Protein AF-0000000077149337 (afdb_homodimer)

Radius of gyration: 17.91 Å; Cα contacts (8 Å, |Δi|>4): 746; chains: 2; bounding box: 42×69×40 Å

Solvent-accessible surface area (backbone atoms only — not comparable to full-atom values): 14536 Å² total; per-residue (Å²): 130,86,69,51,71,69,55,48,53,49,52,49,20,60,57,45,12,69,71,27,49,42,87,85,60,65,31,8,16,35,33,32,46,94,92,34,80,72,30,49,19,34,19,26,40,34,64,66,36,79,38,39,78,76,76,50,54,62,38,65,78,65,67,55,58,91,86,49,48,61,66,54,48,76,50,40,49,12,61,50,36,15,48,28,40,15,10,28,71,28,37,55,43,48,70,15,33,38,35,28,49,42,44,58,44,42,70,44,40,40,49,38,46,51,18,34,38,43,32,37,39,24,29,74,82,42,95,35,69,68,19,54,51,48,38,52,53,45,64,37,44,75,44,81,105,131,85,69,52,70,69,54,48,53,50,51,51,19,59,58,44,12,68,73,26,49,42,88,85,60,66,31,9,16,34,32,31,45,93,91,36,80,71,30,48,19,34,18,26,38,34,64,66,37,79,36,39,78,75,75,50,54,62,38,65,77,67,68,54,58,89,86,49,48,60,65,54,49,74,50,40,48,13,61,49,35,15,48,28,40,15,10,29,70,28,38,55,42,48,69,13,32,38,33,28,48,41,45,57,44,40,69,43,39,40,48,37,45,51,17,34,35,44,33,37,39,24,31,75,83,42,94,34,68,68,18,54,51,48,38,52,55,45,63,36,45,77,43,79,105

Organism: Ruminiclostridium cellulolyticum (strain ATCC 35319 / DSM 5812 / JCM 6584 / H10) (NCBI:txid394503)

Foldseek 3Di:
DDDDLLVVVLVVQVVQQVVELDPPDGKKKFKFDPSHTQFIFIKWAPPPDDTCNGVNAPCVVVVPDPLPDCVRGRIDHGLRRRLVVCVVVVHQRAAIEMEMAEDDHQVSLVVCLVSNHQEYEYEYYDDHPNSVVVCVVSNHHYYYD/DDDDLLVVVLVVQVVQQVVELDPPDGKKKFKDDPSDTQFIFIKWAPPPDDTCNGVNAPCVVVVPDPLPDCVRGRIDHGLRRRLVVCVVVVHQRAAIEMEMAEDDHQVSLVVCLVSNHQEYEYEDYDDHPNSVVVCVVSNHHYYYD

Sequence (290 aa):
MRPSWDEYFMQIVELIKTRSTCLRRQIGAVIVKEKRILASGYNGAPVGCKHCSEVGCLREKLNIPSGQRHELCRAIHAEQNAIVQAAYSGTSVSGATLYVTNQPCVLCAKLAINAGIVRIVFNGDYPDELSMTLLSEAGIEVVRLMRPSWDEYFMQIVELIKTRSTCLRRQIGAVIVKEKRILASGYNGAPVGCKHCSEVGCLREKLNIPSGQRHELCRAIHAEQNAIVQAAYSGTSVSGATLYVTNQPCVLCAKL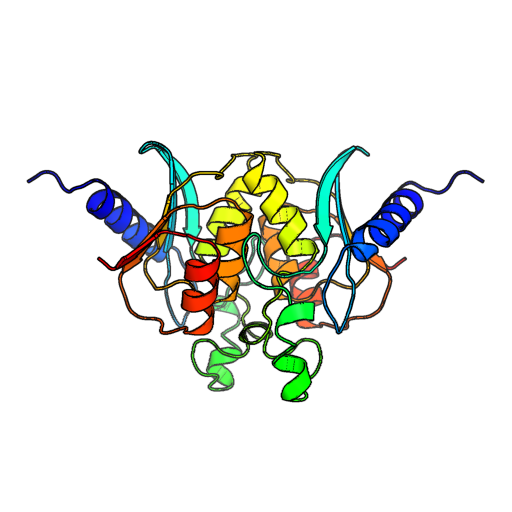AINAGIVRIVFNGDYPDELSMTLLSEAGIEVVRL

InterPro domains:
  IPR002125 Cytidine and deoxycytidylate deaminase domain [PF00383] (4-122)
  IPR002125 Cytidine and deoxycytidylate deaminase domain [PS51747] (4-145)
  IPR015517 Deoxycytidylate deaminase-related [PTHR11086] (2-142)
  IPR016193 Cytidine deaminase-like [SSF53927] (6-143)
  IPR016473 Deoxycytidylate deaminase [PIRSF006019] (2-143)
  IPR035105 Deoxycytidylate deaminase domain [cd01286] (6-129)

Nearest PDB structures (foldseek):
  2hvv-assembly1_A  TM=9.125E-01  e=3.265E-16  Streptococcus mutans
  1vq2-assembly1_A  TM=8.421E-01  e=5.853E-16  Tequatrovirus T4
  4p9e-assembly1_A  TM=9.099E-01  e=1.599E-14  Cyanophage S-TIM5
  4p9c-assembly1_J  TM=8.675E-01  e=2.211E-14  Cyanophage S-TIM5
  7fh4-assembly1_A  TM=8.404E-01  e=4.811E-12  Paramecium bursaria Chlorella virus 1

Structure (mmCIF, N/CA/C/O backbone):
data_AF-0000000077149337-model_v1
#
loop_
_entity.id
_entity.type
_entity.pdbx_description
1 polymer 'CMP/dCMP deaminase zinc-binding'
#
loop_
_atom_site.group_PDB
_atom_site.id
_atom_site.type_symbol
_atom_site.label_atom_id
_atom_site.label_alt_id
_atom_site.label_comp_id
_atom_site.label_asym_id
_atom_site.label_entity_id
_atom_site.label_seq_id
_atom_site.pdbx_PDB_ins_code
_atom_site.Cartn_x
_atom_site.Cartn_y
_atom_site.Cartn_z
_atom_site.occupancy
_atom_site.B_iso_or_equiv
_atom_site.auth_seq_id
_atom_site.auth_comp_id
_atom_site.auth_asym_id
_atom_site.auth_atom_id
_atom_site.pdbx_PDB_model_num
ATOM 1 N N . MET A 1 1 ? 16.922 -33.625 -6.371 1 83.25 1 MET A N 1
ATOM 2 C CA . MET A 1 1 ? 16.953 -32.719 -7.508 1 83.25 1 MET A CA 1
ATOM 3 C C . MET A 1 1 ? 16.938 -31.266 -7.039 1 83.25 1 MET A C 1
ATOM 5 O O . MET A 1 1 ? 16.312 -30.938 -6.035 1 83.25 1 MET A O 1
ATOM 9 N N . ARG A 1 2 ? 17.828 -30.5 -7.613 1 93.62 2 ARG A N 1
ATOM 10 C CA . ARG A 1 2 ? 17.891 -29.094 -7.266 1 93.62 2 ARG A CA 1
ATOM 11 C C . ARG A 1 2 ? 16.609 -28.375 -7.676 1 93.62 2 ARG A C 1
ATOM 13 O O . ARG A 1 2 ? 16.141 -28.516 -8.812 1 93.62 2 ARG A O 1
ATOM 20 N N . PRO A 1 3 ? 15.906 -27.75 -6.691 1 95.12 3 PRO A N 1
ATOM 21 C CA . PRO A 1 3 ? 14.695 -27.031 -7.09 1 95.12 3 PRO A CA 1
ATOM 22 C C . PRO A 1 3 ? 14.977 -25.922 -8.094 1 95.12 3 PRO A C 1
ATOM 24 O O . PRO A 1 3 ? 16.078 -25.359 -8.117 1 95.12 3 PRO A O 1
ATOM 27 N N . SER A 1 4 ? 14 -25.609 -8.906 1 97 4 SER A N 1
ATOM 28 C CA . SER A 1 4 ? 14.094 -24.438 -9.758 1 97 4 SER A CA 1
ATOM 29 C C . SER A 1 4 ? 14.125 -23.156 -8.93 1 97 4 SER A C 1
ATOM 31 O O . SER A 1 4 ? 13.812 -23.172 -7.734 1 97 4 SER A O 1
ATOM 33 N N . TRP A 1 5 ? 14.508 -22.031 -9.516 1 97.69 5 TRP A N 1
ATOM 34 C CA . TRP A 1 5 ? 14.547 -20.766 -8.805 1 97.69 5 TRP A CA 1
ATOM 35 C C . TRP A 1 5 ? 13.172 -20.406 -8.25 1 97.69 5 TRP A C 1
ATOM 37 O O . TRP A 1 5 ? 13.047 -19.953 -7.109 1 97.69 5 TRP A O 1
ATOM 47 N N . ASP A 1 6 ? 12.164 -20.562 -9.016 1 98.06 6 ASP A N 1
ATOM 48 C CA . ASP A 1 6 ? 10.812 -20.281 -8.562 1 98.06 6 ASP A CA 1
ATOM 49 C C . ASP A 1 6 ? 10.43 -21.141 -7.363 1 98.06 6 ASP A C 1
ATOM 51 O O . ASP A 1 6 ? 9.875 -20.641 -6.383 1 98.06 6 ASP A O 1
ATOM 55 N N . GLU A 1 7 ? 10.742 -22.391 -7.5 1 97.12 7 GLU A N 1
ATOM 56 C CA . GLU A 1 7 ? 10.461 -23.312 -6.395 1 97.12 7 GLU A CA 1
ATOM 57 C C . GLU A 1 7 ? 11.227 -22.891 -5.137 1 97.12 7 GLU A C 1
ATOM 59 O O . GLU A 1 7 ? 10.672 -22.906 -4.035 1 97.12 7 GLU A O 1
ATOM 64 N N . TYR A 1 8 ? 12.484 -22.578 -5.402 1 98.38 8 TYR A N 1
ATOM 65 C CA . TYR A 1 8 ? 13.367 -22.203 -4.305 1 98.38 8 TYR A CA 1
ATOM 66 C C . TYR A 1 8 ? 12.812 -20.984 -3.561 1 98.38 8 TYR A C 1
ATOM 68 O O . TYR A 1 8 ? 12.633 -21.031 -2.342 1 98.38 8 TYR A O 1
ATOM 76 N N . PHE A 1 9 ? 12.422 -19.922 -4.188 1 98.69 9 PHE A N 1
ATOM 77 C CA . PHE A 1 9 ? 11.953 -18.688 -3.555 1 98.69 9 PHE A CA 1
ATOM 78 C C . PHE A 1 9 ? 10.562 -18.891 -2.955 1 98.69 9 PHE A C 1
ATOM 80 O O . PHE A 1 9 ? 10.234 -18.297 -1.926 1 98.69 9 PHE A O 1
ATOM 87 N N . MET A 1 10 ? 9.758 -19.797 -3.514 1 98 10 MET A N 1
ATOM 88 C CA . MET A 1 10 ? 8.445 -20.078 -2.951 1 98 10 MET A CA 1
ATOM 89 C C . MET A 1 10 ? 8.562 -20.828 -1.627 1 98 10 MET A C 1
ATOM 91 O O . MET A 1 10 ? 7.742 -20.641 -0.729 1 98 10 MET A O 1
ATOM 95 N N . GLN A 1 11 ? 9.562 -21.625 -1.557 1 97.56 11 GLN A N 1
ATOM 96 C CA . GLN A 1 11 ? 9.812 -22.281 -0.278 1 97.56 11 GLN A CA 1
ATOM 97 C C . GLN A 1 11 ? 10.203 -21.266 0.792 1 97.56 11 GLN A C 1
ATOM 99 O O . GLN A 1 11 ? 9.805 -21.391 1.95 1 97.56 11 GLN A O 1
ATOM 104 N N . ILE A 1 12 ? 11 -20.344 0.413 1 98.19 12 ILE A N 1
ATOM 105 C CA . ILE A 1 12 ? 11.398 -19.281 1.339 1 98.19 12 ILE A CA 1
ATOM 106 C C . ILE A 1 12 ? 10.164 -18.516 1.813 1 98.19 12 ILE A C 1
ATOM 108 O O . ILE A 1 12 ? 10.031 -18.234 3.004 1 98.19 12 ILE A O 1
ATOM 112 N N . VAL A 1 13 ? 9.305 -18.203 0.933 1 97.62 13 VAL A N 1
ATOM 113 C CA . VAL A 1 13 ? 8.078 -17.469 1.238 1 97.62 13 VAL A CA 1
ATOM 114 C C . VAL A 1 13 ? 7.266 -18.234 2.273 1 97.62 13 VAL A C 1
ATOM 116 O O . VAL A 1 13 ? 6.648 -17.625 3.158 1 97.62 13 VAL A O 1
ATOM 119 N N . GLU A 1 14 ? 7.258 -19.547 2.176 1 97.19 14 GLU A N 1
ATOM 120 C CA . GLU A 1 14 ? 6.543 -20.391 3.127 1 97.19 14 GLU A CA 1
ATOM 121 C C . GLU A 1 14 ? 7.113 -20.25 4.535 1 97.19 14 GLU A C 1
ATOM 123 O O . GLU A 1 14 ? 6.371 -20.312 5.52 1 97.19 14 GLU A O 1
ATOM 128 N N . LEU A 1 15 ? 8.344 -20.109 4.605 1 98.12 15 LEU A N 1
ATOM 129 C CA . LEU A 1 15 ? 8.969 -19.891 5.906 1 98.12 15 LEU A CA 1
ATOM 130 C C . LEU A 1 15 ? 8.656 -18.5 6.441 1 98.12 15 LEU A C 1
ATOM 132 O O . LEU A 1 15 ? 8.344 -18.344 7.621 1 98.12 15 LEU A O 1
ATOM 136 N N . ILE A 1 16 ? 8.672 -17.531 5.586 1 98 16 ILE A N 1
ATOM 137 C CA . ILE A 1 16 ? 8.453 -16.125 5.957 1 98 16 ILE A CA 1
ATOM 138 C C . ILE A 1 16 ? 7.051 -15.969 6.535 1 98 16 ILE A C 1
ATOM 140 O O . ILE A 1 16 ? 6.855 -15.258 7.523 1 98 16 ILE A O 1
ATOM 144 N N . LYS A 1 17 ? 6.137 -16.641 5.965 1 97.31 17 LYS A N 1
ATOM 145 C CA . LYS A 1 17 ? 4.746 -16.438 6.379 1 97.31 17 LYS A CA 1
ATOM 146 C C . LYS A 1 17 ? 4.535 -16.906 7.816 1 97.31 17 LYS A C 1
ATOM 148 O O . LYS A 1 17 ? 3.551 -16.531 8.453 1 97.31 17 LYS A O 1
ATOM 153 N N . THR A 1 18 ? 5.438 -17.734 8.367 1 97.12 18 THR A N 1
ATOM 154 C CA . THR A 1 18 ? 5.273 -18.297 9.711 1 97.12 18 THR A CA 1
ATOM 155 C C . THR A 1 18 ? 5.48 -17.219 10.773 1 97.12 18 THR A C 1
ATOM 157 O O . THR A 1 18 ? 5.141 -17.422 11.938 1 97.12 18 THR A O 1
ATOM 160 N N . ARG A 1 19 ? 5.977 -16.125 10.383 1 96.06 19 ARG A N 1
ATOM 161 C CA . ARG A 1 19 ? 6.164 -15.039 11.328 1 96.06 19 ARG A CA 1
ATOM 162 C C . ARG A 1 19 ? 4.902 -14.195 11.453 1 96.06 19 ARG A C 1
ATOM 164 O O . ARG A 1 19 ? 4.801 -13.344 12.336 1 96.06 19 ARG A O 1
ATOM 171 N N . SER A 1 20 ? 3.959 -14.359 10.594 1 96.19 20 SER A N 1
ATOM 172 C CA . SER A 1 20 ? 2.729 -13.57 10.617 1 96.19 20 SER A CA 1
ATOM 173 C C . SER A 1 20 ? 1.944 -13.812 11.898 1 96.19 20 SER A C 1
ATOM 175 O O . SER A 1 20 ? 1.866 -14.938 12.391 1 96.19 20 SER A O 1
ATOM 177 N N . THR A 1 21 ? 1.316 -12.781 12.422 1 91.19 21 THR A N 1
ATOM 178 C CA . THR A 1 21 ? 0.498 -12.883 13.625 1 91.19 21 THR A CA 1
ATOM 179 C C . THR A 1 21 ? -0.985 -12.773 13.281 1 91.19 21 THR A C 1
ATOM 181 O O . THR A 1 21 ? -1.825 -12.625 14.164 1 91.19 21 THR A O 1
ATOM 184 N N . CYS A 1 22 ? -1.201 -12.688 12 1 92.44 22 CYS A N 1
ATOM 185 C CA . CYS A 1 22 ? -2.596 -12.648 11.578 1 92.44 22 CYS A CA 1
ATOM 186 C C . CYS A 1 22 ? -3.326 -13.922 12 1 92.44 22 CYS A C 1
ATOM 188 O O . CYS A 1 22 ? -2.805 -15.023 11.844 1 92.44 22 CYS A O 1
ATOM 190 N N . LEU A 1 23 ? -4.535 -13.773 12.398 1 90.5 23 LEU A N 1
ATOM 191 C CA . LEU A 1 23 ? -5.316 -14.891 12.93 1 90.5 23 LEU A CA 1
ATOM 192 C C . LEU A 1 23 ? -6.059 -15.609 11.805 1 90.5 23 LEU A C 1
ATOM 194 O O . LEU A 1 23 ? -6.508 -16.75 11.984 1 90.5 23 LEU A O 1
ATOM 198 N N . ARG A 1 24 ? -6.168 -14.977 10.711 1 87.44 24 ARG A N 1
ATOM 199 C CA . ARG A 1 24 ? -7 -15.523 9.641 1 87.44 24 ARG A CA 1
ATOM 200 C C . ARG A 1 24 ? -6.156 -16.234 8.602 1 87.44 24 ARG A C 1
ATOM 202 O O . ARG A 1 24 ? -6.547 -17.297 8.102 1 87.44 24 ARG A O 1
ATOM 209 N N . ARG A 1 25 ? -5.105 -15.586 8.227 1 88.69 25 ARG A N 1
ATOM 210 C CA . ARG A 1 25 ? -4.281 -16.125 7.148 1 88.69 25 ARG A CA 1
ATOM 211 C C . ARG A 1 25 ? -2.83 -15.672 7.293 1 88.69 25 ARG A C 1
ATOM 213 O O . ARG A 1 25 ? -2.557 -14.477 7.449 1 88.69 25 ARG A O 1
ATOM 220 N N . GLN A 1 26 ? -2.008 -16.641 7.152 1 94.75 26 GLN A N 1
ATOM 221 C CA . GLN A 1 26 ? -0.588 -16.297 7.148 1 94.75 26 GLN A CA 1
ATOM 222 C C . GLN A 1 26 ? -0.044 -16.219 5.727 1 94.75 26 GLN A C 1
ATOM 224 O O . GLN A 1 26 ? -0.106 -17.203 4.984 1 94.75 26 GLN A O 1
ATOM 229 N N . ILE A 1 27 ? 0.469 -15.055 5.395 1 96.5 27 ILE A N 1
ATOM 230 C CA . ILE A 1 27 ? 0.976 -14.82 4.047 1 96.5 27 ILE A CA 1
ATOM 231 C C . ILE A 1 27 ? 2.412 -14.305 4.121 1 96.5 27 ILE A C 1
ATOM 233 O O . ILE A 1 27 ? 2.744 -13.492 4.984 1 96.5 27 ILE A O 1
ATOM 237 N N . GLY A 1 28 ? 3.23 -14.812 3.254 1 97.94 28 GLY A N 1
ATOM 238 C CA . GLY A 1 28 ? 4.598 -14.344 3.094 1 97.94 28 GLY A CA 1
ATOM 239 C C . GLY A 1 28 ? 4.914 -13.898 1.679 1 97.94 28 GLY A C 1
ATOM 240 O O . GLY A 1 28 ? 4.262 -14.328 0.726 1 97.94 28 GLY A O 1
ATOM 241 N N . ALA A 1 29 ? 5.875 -12.992 1.573 1 98.75 29 ALA A N 1
ATOM 242 C CA . ALA A 1 29 ? 6.289 -12.492 0.265 1 98.75 29 ALA A CA 1
ATOM 243 C C . ALA A 1 29 ? 7.789 -12.203 0.239 1 98.75 29 ALA A C 1
ATOM 245 O O . ALA A 1 29 ? 8.383 -11.867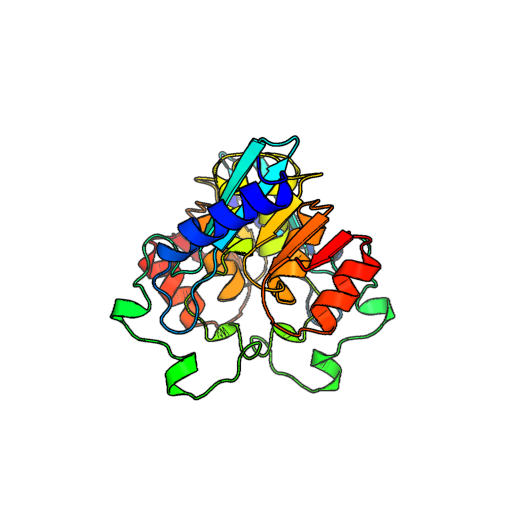 1.268 1 98.75 29 ALA A O 1
ATOM 246 N N . VAL A 1 30 ? 8.383 -12.328 -0.956 1 98.88 30 VAL A N 1
ATOM 247 C CA . VAL A 1 30 ? 9.766 -11.906 -1.185 1 98.88 30 VAL A CA 1
ATOM 248 C C . VAL A 1 30 ? 9.891 -11.273 -2.568 1 98.88 30 VAL A C 1
ATOM 250 O O . VAL A 1 30 ? 9.219 -11.695 -3.514 1 98.88 30 VAL A O 1
ATOM 253 N N . ILE A 1 31 ? 10.578 -10.219 -2.631 1 98.94 31 ILE A N 1
ATOM 254 C CA . ILE A 1 31 ? 10.898 -9.578 -3.898 1 98.94 31 ILE A CA 1
ATOM 255 C C . ILE A 1 31 ? 12.328 -9.922 -4.309 1 98.94 31 ILE A C 1
ATOM 257 O O . ILE A 1 31 ? 13.266 -9.734 -3.529 1 98.94 31 ILE A O 1
ATOM 261 N N . VAL A 1 32 ? 12.5 -10.406 -5.543 1 98.94 32 VAL A N 1
ATOM 262 C CA . VAL A 1 32 ? 13.773 -10.961 -5.992 1 98.94 32 VAL A CA 1
ATOM 263 C C . VAL A 1 32 ? 14.172 -10.328 -7.328 1 98.94 32 VAL A C 1
ATOM 265 O O . VAL A 1 32 ? 13.336 -10.156 -8.211 1 98.94 32 VAL A O 1
ATOM 268 N N . LYS A 1 33 ? 15.383 -9.992 -7.488 1 98.75 33 LYS A N 1
ATOM 269 C CA . LYS A 1 33 ? 15.953 -9.523 -8.75 1 98.75 33 LYS A CA 1
ATOM 270 C C . LYS A 1 33 ? 17.312 -10.172 -9.008 1 98.75 33 LYS A C 1
ATOM 272 O O . LYS A 1 33 ? 18.172 -10.219 -8.117 1 98.75 33 LYS A O 1
ATOM 277 N N . GLU A 1 34 ? 17.422 -10.758 -10.109 1 98.12 34 GLU A N 1
ATOM 278 C CA . GLU A 1 34 ? 18.672 -11.43 -10.469 1 98.12 34 GLU A CA 1
ATOM 279 C C . GLU A 1 34 ? 19.078 -12.453 -9.414 1 98.12 34 GLU A C 1
ATOM 281 O O . GLU A 1 34 ? 20.234 -12.477 -8.977 1 98.12 34 GLU A O 1
ATOM 286 N N . LYS A 1 35 ? 18.125 -13.133 -8.969 1 97.88 35 LYS A N 1
ATOM 287 C CA . LYS A 1 35 ? 18.266 -14.258 -8.047 1 97.88 35 LYS A CA 1
ATOM 288 C C . LYS A 1 35 ? 18.75 -13.781 -6.68 1 97.88 35 LYS A C 1
ATOM 290 O O . LYS A 1 35 ? 19.297 -14.57 -5.902 1 97.88 35 LYS A O 1
ATOM 295 N N . ARG A 1 36 ? 18.609 -12.508 -6.41 1 98.31 36 ARG A N 1
ATOM 296 C CA . ARG A 1 36 ? 18.938 -11.945 -5.102 1 98.31 36 ARG A CA 1
ATOM 297 C C . ARG A 1 36 ? 17.688 -11.406 -4.418 1 98.31 36 ARG A C 1
ATOM 299 O O . ARG A 1 36 ? 16.906 -10.672 -5.031 1 98.31 36 ARG A O 1
ATOM 306 N N . ILE A 1 37 ? 17.578 -11.758 -3.182 1 98.81 37 ILE A N 1
ATOM 307 C CA . ILE A 1 37 ? 16.453 -11.25 -2.4 1 98.81 37 ILE A CA 1
ATOM 308 C C . ILE A 1 37 ? 16.703 -9.789 -2.029 1 98.81 37 ILE A C 1
ATOM 310 O O . ILE A 1 37 ? 17.75 -9.461 -1.457 1 98.81 37 ILE A O 1
ATOM 314 N N . LEU A 1 38 ? 15.742 -8.969 -2.348 1 98.81 38 LEU A N 1
ATOM 315 C CA . LEU A 1 38 ? 15.875 -7.535 -2.086 1 98.81 38 LEU A CA 1
ATOM 316 C C . LEU A 1 38 ? 15.117 -7.145 -0.823 1 98.81 38 LEU A C 1
ATOM 318 O O . LEU A 1 38 ? 15.555 -6.273 -0.071 1 98.81 38 LEU A O 1
ATOM 322 N N . ALA A 1 39 ? 13.977 -7.758 -0.618 1 98.75 39 ALA A N 1
ATOM 323 C CA . ALA A 1 39 ? 13.07 -7.43 0.479 1 98.75 39 ALA A CA 1
ATOM 324 C C . ALA A 1 39 ? 12.102 -8.578 0.754 1 98.75 39 ALA A C 1
ATOM 326 O O . ALA A 1 39 ? 11.898 -9.445 -0.101 1 98.75 39 ALA A O 1
ATOM 327 N N . SER A 1 40 ? 11.625 -8.633 1.901 1 98.69 40 SER A N 1
ATOM 328 C CA . SER A 1 40 ? 10.641 -9.633 2.297 1 98.69 40 SER A CA 1
ATOM 329 C C . SER A 1 40 ? 9.547 -9.008 3.16 1 98.69 40 SER A C 1
ATOM 331 O O . SER A 1 40 ? 9.68 -7.875 3.619 1 98.69 40 SER A O 1
ATOM 333 N N . GLY A 1 41 ? 8.469 -9.773 3.301 1 98.38 41 GLY A N 1
ATOM 334 C CA . GLY A 1 41 ? 7.363 -9.328 4.137 1 98.38 41 GLY A CA 1
ATOM 335 C C . GLY A 1 41 ? 6.391 -10.445 4.48 1 98.38 41 GLY A C 1
ATOM 336 O O . GLY A 1 41 ? 6.297 -11.438 3.756 1 98.38 41 GLY A O 1
ATOM 337 N N . TYR A 1 42 ? 5.82 -10.281 5.559 1 98.19 42 TYR A N 1
ATOM 338 C CA . TYR A 1 42 ? 4.691 -11.094 5.984 1 98.19 42 TYR A CA 1
ATOM 339 C C . TYR A 1 42 ? 3.568 -10.227 6.543 1 98.19 42 TYR A C 1
ATOM 341 O O . TYR A 1 42 ? 3.797 -9.078 6.918 1 98.19 42 TYR A O 1
ATOM 349 N N . ASN A 1 43 ? 2.357 -10.727 6.469 1 97.31 43 ASN A N 1
ATOM 350 C CA . ASN A 1 43 ? 1.244 -9.914 6.941 1 97.31 43 ASN A CA 1
ATOM 351 C C . ASN A 1 43 ? 1.215 -9.836 8.461 1 97.31 43 ASN A C 1
ATOM 353 O O . ASN A 1 43 ? 1.556 -10.797 9.148 1 97.31 43 ASN A O 1
ATOM 357 N N . GLY A 1 44 ? 0.912 -8.68 8.969 1 96.19 44 GLY A N 1
ATOM 358 C CA . GLY A 1 44 ? 0.851 -8.398 10.398 1 96.19 44 GLY A CA 1
ATOM 359 C C . GLY A 1 44 ? 0.642 -6.93 10.711 1 96.19 44 GLY A C 1
ATOM 360 O O . GLY A 1 44 ? 0.628 -6.094 9.812 1 96.19 44 GLY A O 1
ATOM 361 N N . ALA A 1 45 ? 0.428 -6.68 11.992 1 96.12 45 ALA A N 1
ATOM 362 C CA . ALA A 1 45 ? 0.246 -5.293 12.414 1 96.12 45 ALA A CA 1
ATOM 363 C C . ALA A 1 45 ? 1.48 -4.453 12.094 1 96.12 45 ALA A C 1
ATOM 365 O O . ALA A 1 45 ? 2.605 -4.961 12.117 1 96.12 45 ALA A O 1
ATOM 366 N N . PRO A 1 46 ? 1.248 -3.146 11.773 1 97.62 46 PRO A N 1
ATOM 367 C CA . PRO A 1 46 ? 2.412 -2.287 11.547 1 97.62 46 PRO A CA 1
ATOM 368 C C . PRO A 1 46 ? 3.359 -2.242 12.742 1 97.62 46 PRO A C 1
ATOM 370 O O . PRO A 1 46 ? 2.943 -2.508 13.875 1 97.62 46 PRO A O 1
ATOM 373 N N . VAL A 1 47 ? 4.574 -1.938 12.43 1 96.25 47 VAL A N 1
ATOM 374 C CA . VAL A 1 47 ? 5.605 -1.852 13.453 1 96.25 47 VAL A CA 1
ATOM 375 C C . VAL A 1 47 ? 5.141 -0.927 14.578 1 96.25 47 VAL A C 1
ATOM 377 O O . VAL A 1 47 ? 4.629 0.165 14.32 1 96.25 47 VAL A O 1
ATOM 380 N N . GLY A 1 48 ? 5.223 -1.364 15.805 1 96.19 48 GLY A N 1
ATOM 381 C CA . GLY A 1 48 ? 4.891 -0.538 16.953 1 96.19 48 GLY A CA 1
ATOM 382 C C . GLY A 1 48 ? 3.428 -0.623 17.344 1 96.19 48 GLY A C 1
ATOM 383 O O . GLY A 1 48 ? 3.014 -0.035 18.344 1 96.19 48 GLY A O 1
ATOM 384 N N . CYS A 1 49 ? 2.596 -1.314 16.594 1 97.31 49 CYS A N 1
ATOM 385 C CA . CYS A 1 49 ? 1.171 -1.435 16.875 1 97.31 49 CYS A CA 1
ATOM 386 C C . CYS A 1 49 ? 0.851 -2.789 17.5 1 97.31 49 CYS A C 1
ATOM 388 O O . CYS A 1 49 ? 1.606 -3.748 17.328 1 97.31 49 CYS A O 1
ATOM 390 N N . LYS A 1 50 ? -0.247 -2.816 18.172 1 95.12 50 LYS A N 1
ATOM 391 C CA . LYS A 1 50 ? -0.687 -4.078 18.766 1 95.12 50 LYS A CA 1
ATOM 392 C C . LYS A 1 50 ? -1.086 -5.078 17.688 1 95.12 50 LYS A C 1
ATOM 394 O O . LYS A 1 50 ? -1.686 -4.707 16.672 1 95.12 50 LYS A O 1
ATOM 399 N N . HIS A 1 51 ? -0.711 -6.289 17.906 1 94.5 51 HIS A N 1
ATOM 400 C CA . HIS A 1 51 ? -0.999 -7.348 16.938 1 94.5 51 HIS A CA 1
ATOM 401 C C . HIS A 1 51 ? -2.404 -7.906 17.141 1 94.5 51 HIS A C 1
ATOM 403 O O . HIS A 1 51 ? -2.979 -7.781 18.219 1 94.5 51 HIS A O 1
ATOM 409 N N . CYS A 1 52 ? -2.898 -8.492 16.016 1 91.69 52 CYS A N 1
ATOM 410 C CA . CYS A 1 52 ? -4.234 -9.07 16.078 1 91.69 52 CYS A CA 1
ATOM 411 C C . CYS A 1 52 ? -4.312 -10.164 17.141 1 91.69 52 CYS A C 1
ATOM 413 O O . CYS A 1 52 ? -5.363 -10.367 17.75 1 91.69 52 CYS A O 1
ATOM 415 N N . SER A 1 53 ? -3.232 -10.844 17.328 1 89.44 53 SER A N 1
ATOM 416 C CA . SER A 1 53 ? -3.182 -11.891 18.344 1 89.44 53 SER A CA 1
ATOM 417 C C . SER A 1 53 ? -3.426 -11.312 19.734 1 89.44 53 SER A C 1
ATOM 419 O O . SER A 1 53 ? -3.805 -12.039 20.656 1 89.44 53 SER A O 1
ATOM 421 N N . GLU A 1 54 ? -3.238 -10.016 19.891 1 92.06 54 GLU A N 1
ATOM 422 C CA . GLU A 1 54 ? -3.365 -9.352 21.188 1 92.06 54 GLU A CA 1
ATOM 423 C C . GLU A 1 54 ? -4.734 -8.695 21.344 1 92.06 54 GLU A C 1
ATOM 425 O O . GLU A 1 54 ? -5.316 -8.711 22.438 1 92.06 54 GLU A O 1
ATOM 430 N N . VAL A 1 55 ? -5.266 -8.156 20.297 1 92.75 55 VAL A N 1
ATOM 431 C CA . VAL A 1 55 ? -6.441 -7.305 20.438 1 92.75 55 VAL A CA 1
ATOM 432 C C . VAL A 1 55 ? -7.621 -7.914 19.672 1 92.75 55 VAL A C 1
ATOM 434 O O . VAL A 1 55 ? -8.742 -7.414 19.766 1 92.75 55 VAL A O 1
ATOM 437 N N . GLY A 1 56 ? -7.367 -8.984 18.906 1 92.31 56 GLY A N 1
ATOM 438 C CA . GLY A 1 56 ? -8.422 -9.602 18.125 1 92.31 56 GLY A CA 1
ATOM 439 C C . GLY A 1 56 ? -8.508 -9.047 16.719 1 92.31 56 GLY A C 1
ATOM 440 O O . GLY A 1 56 ? -7.707 -8.195 16.328 1 92.31 56 GLY A O 1
ATOM 441 N N . CYS A 1 57 ? -9.461 -9.578 15.906 1 92.69 57 CYS A N 1
ATOM 442 C CA . CYS A 1 57 ? -9.672 -9.203 14.516 1 92.69 57 CYS A CA 1
ATOM 443 C C . CYS A 1 57 ? -11.086 -8.688 14.297 1 92.69 57 CYS A C 1
ATOM 445 O O . CYS A 1 57 ? -12.047 -9.453 14.391 1 92.69 57 CYS A O 1
ATOM 447 N N . LEU A 1 58 ? -11.133 -7.402 13.953 1 90.81 58 LEU A N 1
ATOM 448 C CA . LEU A 1 58 ? -12.43 -6.773 13.727 1 90.81 58 LEU A CA 1
ATOM 449 C C . LEU A 1 58 ? -13.148 -7.426 12.555 1 90.81 58 LEU A C 1
ATOM 451 O O . LEU A 1 58 ? -14.367 -7.617 12.602 1 90.81 58 LEU A O 1
ATOM 455 N N . ARG A 1 59 ? -12.445 -7.742 11.547 1 91.62 59 ARG A N 1
ATOM 456 C CA . ARG A 1 59 ? -13.055 -8.367 10.375 1 91.62 59 ARG A CA 1
ATOM 457 C C . ARG A 1 59 ? -13.648 -9.727 10.727 1 91.62 59 ARG A C 1
ATOM 459 O O . ARG A 1 59 ? -14.695 -10.109 10.203 1 91.62 59 ARG A O 1
ATOM 466 N N . GLU A 1 60 ? -12.953 -10.422 11.492 1 91.44 60 GLU A N 1
ATOM 467 C CA . GLU A 1 60 ? -13.477 -11.703 11.953 1 91.44 60 GLU A CA 1
ATOM 468 C C . GLU A 1 60 ? -14.734 -11.508 12.797 1 91.44 60 GLU A C 1
ATOM 470 O O . GLU A 1 60 ? -15.727 -12.219 12.617 1 91.44 60 GLU A O 1
ATOM 475 N N . LYS A 1 61 ? -14.734 -10.609 13.75 1 93.19 61 LYS A N 1
ATOM 476 C CA . LYS A 1 61 ? -15.852 -10.328 14.641 1 93.19 61 LYS A CA 1
ATOM 477 C C . LYS A 1 61 ? -17.094 -9.945 13.852 1 93.19 61 LYS A C 1
ATOM 479 O O . LYS A 1 61 ? -18.219 -10.297 14.234 1 93.19 61 LYS A O 1
ATOM 484 N N . LEU A 1 62 ? -16.844 -9.328 12.75 1 94.69 62 LEU A N 1
ATOM 485 C CA . LEU A 1 62 ? -17.969 -8.828 11.961 1 94.69 62 LEU A CA 1
ATOM 486 C C . LEU A 1 62 ? -18.297 -9.766 10.805 1 94.69 62 LEU A C 1
ATOM 488 O O . LEU A 1 62 ? -19.125 -9.445 9.953 1 94.69 62 LEU A O 1
ATOM 492 N N . ASN A 1 63 ? -17.656 -10.891 10.641 1 94.06 63 ASN A N 1
ATOM 493 C CA . ASN A 1 63 ? -17.844 -11.898 9.609 1 94.06 63 ASN A CA 1
ATOM 494 C C . ASN A 1 63 ? -17.688 -11.312 8.211 1 94.06 63 ASN A C 1
ATOM 496 O O . ASN A 1 63 ? -18.531 -11.531 7.34 1 94.06 63 ASN A O 1
ATOM 500 N N . ILE A 1 64 ? -16.734 -10.469 8.094 1 91.62 64 ILE A N 1
ATOM 501 C CA . ILE A 1 64 ? -16.438 -9.867 6.793 1 91.62 64 ILE A CA 1
ATOM 502 C C . ILE A 1 64 ? -15.75 -10.891 5.891 1 91.62 64 ILE A C 1
ATOM 504 O O . ILE A 1 64 ? -14.742 -11.477 6.273 1 91.62 64 ILE A O 1
ATOM 508 N N . PRO A 1 65 ? -16.281 -11.109 4.652 1 88.5 65 PRO A N 1
ATOM 509 C CA . PRO A 1 65 ? -15.641 -12.055 3.736 1 88.5 65 PRO A CA 1
ATOM 510 C C . PRO A 1 65 ? -14.25 -11.617 3.309 1 88.5 65 PRO A C 1
ATOM 512 O O . PRO A 1 65 ? -13.938 -10.422 3.336 1 88.5 65 PRO A O 1
ATOM 515 N N . SER A 1 66 ? -13.43 -12.609 2.875 1 85.75 66 SER A N 1
ATOM 516 C CA . SER A 1 66 ? -12.109 -12.312 2.336 1 85.75 66 SER A CA 1
ATOM 517 C C . SER A 1 66 ? -12.195 -11.383 1.134 1 85.75 66 SER A C 1
ATOM 519 O O . SER A 1 66 ? -13.078 -11.531 0.287 1 85.75 66 SER A O 1
ATOM 521 N N . GLY A 1 67 ? -11.281 -10.391 1.161 1 86.81 67 GLY A N 1
ATOM 522 C CA . GLY A 1 67 ? -11.195 -9.523 -0.002 1 86.81 67 GLY A CA 1
ATOM 523 C C . GLY A 1 67 ? -12.086 -8.297 0.1 1 86.81 67 GLY A C 1
ATOM 524 O O . GLY A 1 67 ? -12.086 -7.449 -0.793 1 86.81 67 GLY A O 1
ATOM 525 N N . GLN A 1 68 ? -12.789 -8.219 1.244 1 90.69 68 GLN A N 1
ATOM 526 C CA . GLN A 1 68 ? -13.688 -7.086 1.387 1 90.69 68 GLN A CA 1
ATOM 527 C C . GLN A 1 68 ? -13.344 -6.258 2.621 1 90.69 68 GLN A C 1
ATOM 529 O O . GLN A 1 68 ? -12.797 -6.785 3.594 1 90.69 68 GLN A O 1
ATOM 534 N N . ARG A 1 69 ? -13.641 -5.004 2.533 1 92.56 69 ARG A N 1
ATOM 535 C CA . ARG A 1 69 ? -13.555 -4.062 3.645 1 92.56 69 ARG A CA 1
ATOM 536 C C . ARG A 1 69 ? -12.148 -4.051 4.246 1 92.56 69 ARG A C 1
ATOM 538 O O . ARG A 1 69 ? -11.992 -4.207 5.457 1 92.56 69 ARG A O 1
ATOM 545 N N . HIS A 1 70 ? -11.195 -3.809 3.443 1 92.62 70 HIS A N 1
ATOM 546 C CA . HIS A 1 70 ? -9.797 -3.82 3.852 1 92.62 70 HIS A CA 1
ATOM 547 C C . HIS A 1 70 ? -9.516 -2.729 4.879 1 92.62 70 HIS A C 1
ATOM 549 O O . HIS A 1 70 ? -8.539 -2.812 5.629 1 92.62 70 HIS A O 1
ATOM 555 N N . GLU A 1 71 ? -10.383 -1.735 4.961 1 93 71 GLU A N 1
ATOM 556 C CA . GLU A 1 71 ? -10.195 -0.62 5.883 1 93 71 GLU A CA 1
ATOM 557 C C . GLU A 1 71 ? -10.414 -1.058 7.328 1 93 71 GLU A C 1
ATOM 559 O O . GLU A 1 71 ? -10.07 -0.333 8.266 1 93 71 GLU A O 1
ATOM 564 N N . LEU A 1 72 ? -10.961 -2.254 7.477 1 93.5 72 LEU A N 1
ATOM 565 C CA . LEU A 1 72 ? -11.234 -2.75 8.82 1 93.5 72 LEU A CA 1
ATOM 566 C C . LEU A 1 72 ? -10.102 -3.65 9.312 1 93.5 72 LEU A C 1
ATOM 568 O O . LEU A 1 72 ? -10.109 -4.09 10.461 1 93.5 72 LEU A O 1
ATOM 572 N N . CYS A 1 73 ? -9.195 -3.928 8.438 1 93.75 73 CYS A N 1
ATOM 573 C CA . CYS A 1 73 ? -8.094 -4.828 8.766 1 93.75 73 CYS A CA 1
ATOM 574 C C . CYS A 1 73 ? -6.953 -4.07 9.438 1 93.75 73 CYS A C 1
ATOM 576 O O . CYS A 1 73 ? -6.488 -3.053 8.93 1 93.75 73 CYS A O 1
ATOM 578 N N . ARG A 1 74 ? -6.441 -4.586 10.508 1 93.81 74 ARG A N 1
ATOM 579 C CA . ARG A 1 74 ? -5.344 -3.986 11.258 1 93.81 74 ARG A CA 1
ATOM 580 C C . ARG A 1 74 ? -4.004 -4.289 10.594 1 93.81 74 ARG A C 1
ATOM 582 O O . ARG A 1 74 ? -3.055 -3.508 10.711 1 93.81 74 ARG A O 1
ATOM 589 N N . ALA A 1 75 ? -3.979 -5.281 9.844 1 95.38 75 ALA A N 1
ATOM 590 C CA . ALA A 1 75 ? -2.703 -5.789 9.344 1 95.38 75 ALA A CA 1
ATOM 591 C C . ALA A 1 75 ? -2.357 -5.164 7.992 1 95.38 75 ALA A C 1
ATOM 593 O O . ALA A 1 75 ? -3.248 -4.738 7.254 1 95.38 75 ALA A O 1
ATOM 594 N N . ILE A 1 76 ? -1.104 -5.047 7.801 1 97 76 ILE A N 1
ATOM 595 C CA . ILE A 1 76 ? -0.543 -4.777 6.48 1 97 76 ILE A CA 1
ATOM 596 C C . ILE A 1 76 ? -0.279 -6.094 5.754 1 97 76 ILE A C 1
ATOM 598 O O . ILE A 1 76 ? 0.094 -7.09 6.379 1 97 76 ILE A O 1
ATOM 602 N N . HIS A 1 77 ? -0.515 -6.168 4.48 1 97.44 77 HIS A N 1
ATOM 603 C CA . HIS A 1 77 ? -0.312 -7.391 3.715 1 97.44 77 HIS A CA 1
ATOM 604 C C . HIS A 1 77 ? 1.172 -7.66 3.49 1 97.44 77 HIS A C 1
ATOM 606 O O . HIS A 1 77 ? 1.994 -6.746 3.578 1 97.44 77 HIS A O 1
ATOM 612 N N . ALA A 1 78 ? 1.472 -8.914 3.209 1 98.19 78 ALA A N 1
ATOM 613 C CA . ALA A 1 78 ? 2.852 -9.352 3.014 1 98.19 78 ALA A CA 1
ATOM 614 C C . ALA A 1 78 ? 3.5 -8.617 1.845 1 98.19 78 ALA A C 1
ATOM 616 O O . ALA A 1 78 ? 4.641 -8.156 1.947 1 98.19 78 ALA A O 1
ATOM 617 N N . GLU A 1 79 ? 2.762 -8.539 0.702 1 98.5 79 GLU A N 1
ATOM 618 C CA . GLU A 1 79 ? 3.262 -7.852 -0.485 1 98.5 79 GLU A CA 1
ATOM 619 C C . GLU A 1 79 ? 3.537 -6.379 -0.194 1 98.5 79 GLU A C 1
ATOM 621 O O . GLU A 1 79 ? 4.582 -5.848 -0.58 1 98.5 79 GLU A O 1
ATOM 626 N N . GLN A 1 80 ? 2.609 -5.75 0.492 1 98.56 80 GLN A N 1
ATOM 627 C CA . GLN A 1 80 ? 2.787 -4.359 0.898 1 98.56 80 GLN A CA 1
ATOM 628 C C . GLN A 1 80 ? 4.027 -4.199 1.776 1 98.56 80 GLN A C 1
ATOM 630 O O . GLN A 1 80 ? 4.848 -3.311 1.541 1 98.56 80 GLN A O 1
ATOM 635 N N . ASN A 1 81 ? 4.148 -5.059 2.709 1 98.5 81 ASN A N 1
ATOM 636 C CA . ASN A 1 81 ? 5.277 -5.008 3.631 1 98.5 81 ASN A CA 1
ATOM 637 C C . ASN A 1 81 ? 6.609 -5.16 2.896 1 98.5 81 ASN A C 1
ATOM 639 O O . ASN A 1 81 ? 7.59 -4.496 3.238 1 98.5 81 ASN A O 1
ATOM 643 N N . ALA A 1 82 ? 6.676 -6.055 1.95 1 98.88 82 ALA A N 1
ATOM 644 C CA . ALA A 1 82 ? 7.906 -6.25 1.184 1 98.88 82 ALA A CA 1
ATOM 645 C C . ALA A 1 82 ? 8.289 -4.984 0.429 1 98.88 82 ALA A C 1
ATOM 647 O O . ALA A 1 82 ? 9.445 -4.559 0.465 1 98.88 82 ALA A O 1
ATOM 648 N N . ILE A 1 83 ? 7.301 -4.359 -0.198 1 98.88 83 ILE A N 1
ATOM 649 C CA . ILE A 1 83 ? 7.547 -3.154 -0.981 1 98.88 83 ILE A CA 1
ATOM 650 C C . ILE A 1 83 ? 7.949 -2.01 -0.053 1 98.88 83 ILE A C 1
ATOM 652 O O . ILE A 1 83 ? 8.898 -1.278 -0.334 1 98.88 83 ILE A O 1
ATOM 656 N N . VAL A 1 84 ? 7.262 -1.924 1.033 1 98.75 84 VAL A N 1
ATOM 657 C CA . VAL A 1 84 ? 7.508 -0.852 1.993 1 98.75 84 VAL A CA 1
ATOM 658 C C . VAL A 1 84 ? 8.883 -1.031 2.625 1 98.75 84 VAL A C 1
ATOM 660 O O . VAL A 1 84 ? 9.586 -0.051 2.896 1 98.75 84 VAL A O 1
ATOM 663 N N . GLN A 1 85 ? 9.273 -2.26 2.889 1 98.62 85 GLN A N 1
ATOM 664 C CA . GLN A 1 85 ? 10.609 -2.529 3.404 1 98.62 85 GLN A CA 1
ATOM 665 C C . GLN A 1 85 ? 11.68 -2.008 2.453 1 98.62 85 GLN A C 1
ATOM 667 O O . GLN A 1 85 ? 12.703 -1.485 2.893 1 98.62 85 GLN A O 1
ATOM 672 N N . ALA A 1 86 ? 11.43 -2.186 1.198 1 98.81 86 ALA A N 1
ATOM 673 C CA . ALA A 1 86 ? 12.367 -1.668 0.203 1 98.81 86 ALA A CA 1
ATOM 674 C C . ALA A 1 86 ? 12.453 -0.146 0.273 1 98.81 86 ALA A C 1
ATOM 676 O O . ALA A 1 86 ? 13.547 0.423 0.188 1 98.81 86 ALA A O 1
ATOM 677 N N . ALA A 1 87 ? 11.367 0.516 0.463 1 98.81 87 ALA A N 1
ATOM 678 C CA . ALA A 1 87 ? 11.344 1.968 0.614 1 98.81 87 ALA A CA 1
ATOM 679 C C . ALA A 1 87 ? 12.055 2.398 1.896 1 98.81 87 ALA A C 1
ATOM 681 O O . ALA A 1 87 ? 12.727 3.43 1.923 1 98.81 87 ALA A O 1
ATOM 682 N N . TYR A 1 88 ? 11.891 1.575 2.918 1 98.81 88 TYR A N 1
ATOM 683 C CA . TYR A 1 88 ? 12.539 1.838 4.199 1 98.81 88 TYR A CA 1
ATOM 684 C C . TYR A 1 88 ? 14.055 1.8 4.062 1 98.81 88 TYR A C 1
ATOM 686 O O . TYR A 1 88 ? 14.75 2.717 4.512 1 98.81 88 TYR A O 1
ATOM 694 N N . SER A 1 89 ? 14.523 0.771 3.336 1 98.5 89 SER A N 1
ATOM 695 C CA . SER A 1 89 ? 15.953 0.486 3.297 1 98.5 89 SER A CA 1
ATOM 696 C C . SER A 1 89 ? 16.625 1.193 2.127 1 98.5 89 SER A C 1
ATOM 698 O O . SER A 1 89 ? 17.859 1.275 2.068 1 98.5 89 SER A O 1
ATOM 700 N N . GLY A 1 90 ? 15.844 1.719 1.242 1 98.5 90 GLY A N 1
ATOM 701 C CA . GLY A 1 90 ? 16.406 2.348 0.06 1 98.5 90 GLY A CA 1
ATOM 702 C C . GLY A 1 90 ? 16.938 1.348 -0.953 1 98.5 90 GLY A C 1
ATOM 703 O O . GLY A 1 90 ? 18.031 1.516 -1.484 1 98.5 90 GLY A O 1
ATOM 704 N N . THR A 1 91 ? 16.172 0.309 -1.189 1 98.56 91 THR A N 1
ATOM 705 C CA . THR A 1 91 ? 16.484 -0.719 -2.176 1 98.56 91 THR A CA 1
ATOM 706 C C . THR A 1 91 ? 15.508 -0.662 -3.346 1 98.56 91 THR A C 1
ATOM 708 O O . THR A 1 91 ? 14.297 -0.771 -3.152 1 98.56 91 THR A O 1
ATOM 711 N N . SER A 1 92 ? 15.992 -0.501 -4.57 1 98.81 92 SER A N 1
ATOM 712 C CA . SER A 1 92 ? 15.117 -0.465 -5.734 1 98.81 92 SER A CA 1
ATOM 713 C C . SER A 1 92 ? 14.578 -1.854 -6.07 1 98.81 92 SER A C 1
ATOM 715 O O . SER A 1 92 ? 15.352 -2.809 -6.188 1 98.81 92 SER A O 1
ATOM 717 N N . VAL A 1 93 ? 13.273 -1.903 -6.293 1 98.81 93 VAL A N 1
ATOM 718 C CA . VAL A 1 93 ? 12.688 -3.193 -6.641 1 98.81 93 VAL A CA 1
ATOM 719 C C . VAL A 1 93 ? 12.18 -3.154 -8.078 1 98.81 93 VAL A C 1
ATOM 721 O O . VAL A 1 93 ? 11.469 -4.059 -8.516 1 98.81 93 VAL A O 1
ATOM 724 N N . SER A 1 94 ? 12.508 -2.066 -8.773 1 98.81 94 SER A N 1
ATOM 725 C CA . SER A 1 94 ? 12.125 -1.961 -10.172 1 98.81 94 SER A CA 1
ATOM 726 C C . SER A 1 94 ? 12.719 -3.1 -11 1 98.81 94 SER A C 1
ATOM 728 O O . SER A 1 94 ? 13.906 -3.404 -10.883 1 98.81 94 SER A O 1
ATOM 730 N N . GLY A 1 95 ? 11.867 -3.766 -11.781 1 98.81 95 GLY A N 1
ATOM 731 C CA . GLY A 1 95 ? 12.32 -4.859 -12.625 1 98.81 95 GLY A CA 1
ATOM 732 C C . GLY A 1 95 ? 12.383 -6.191 -11.898 1 98.81 95 GLY A C 1
ATOM 733 O O . GLY A 1 95 ? 12.914 -7.168 -12.43 1 98.81 95 GLY A O 1
ATOM 734 N N . ALA A 1 96 ? 11.852 -6.281 -10.719 1 98.88 96 ALA A N 1
ATOM 735 C CA . ALA A 1 96 ? 12.008 -7.469 -9.883 1 98.88 96 ALA A CA 1
ATOM 736 C C . ALA A 1 96 ? 10.805 -8.398 -10.023 1 98.88 96 ALA A C 1
ATOM 738 O O . ALA A 1 96 ? 9.828 -8.062 -10.688 1 98.88 96 ALA A O 1
ATOM 739 N N . THR A 1 97 ? 10.938 -9.586 -9.422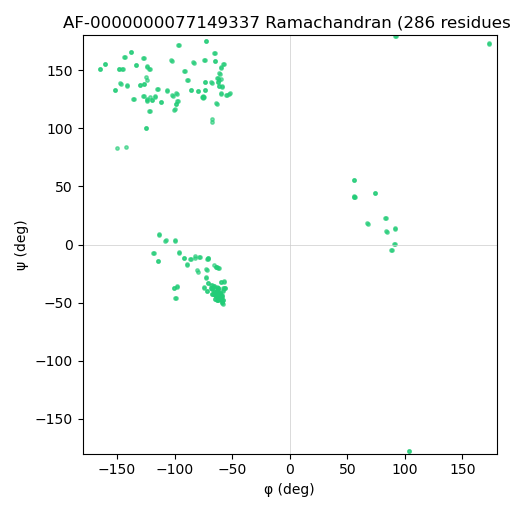 1 98.94 97 THR A N 1
ATOM 740 C CA . THR A 1 97 ? 9.875 -10.578 -9.297 1 98.94 97 THR A CA 1
ATOM 741 C C . THR A 1 97 ? 9.359 -10.641 -7.859 1 98.94 97 THR A C 1
ATOM 743 O O . THR A 1 97 ? 10.141 -10.68 -6.91 1 98.94 97 THR A O 1
ATOM 746 N N . LEU A 1 98 ? 8.031 -10.617 -7.754 1 98.94 98 LEU A N 1
ATOM 747 C CA . LEU A 1 98 ? 7.375 -10.781 -6.461 1 98.94 98 LEU A CA 1
ATOM 748 C C . LEU A 1 98 ? 6.875 -12.211 -6.281 1 98.94 98 LEU A C 1
ATOM 750 O O . LEU A 1 98 ? 6.086 -12.703 -7.086 1 98.94 98 LEU A O 1
ATOM 754 N N . TYR A 1 99 ? 7.414 -12.922 -5.293 1 98.88 99 TYR A N 1
ATOM 755 C CA . TYR A 1 99 ? 6.918 -14.234 -4.891 1 98.88 99 TYR A CA 1
ATOM 756 C C . TYR A 1 99 ? 6.008 -14.117 -3.672 1 98.88 99 TYR A C 1
ATOM 758 O O . TYR A 1 99 ? 6.375 -13.492 -2.674 1 98.88 99 TYR A O 1
ATOM 766 N N . VAL A 1 100 ? 4.871 -14.695 -3.719 1 98.38 100 VAL A N 1
ATOM 767 C CA . VAL A 1 100 ? 3.918 -14.57 -2.619 1 98.38 100 VAL A CA 1
ATOM 768 C C . VAL A 1 100 ? 3.09 -15.844 -2.506 1 98.38 100 VAL A C 1
ATOM 770 O O . VAL A 1 100 ? 2.873 -16.547 -3.498 1 98.38 100 VAL A O 1
ATOM 773 N N . THR A 1 101 ? 2.635 -16.172 -1.315 1 96.62 101 THR A N 1
ATOM 774 C CA . THR A 1 101 ? 1.964 -17.438 -1.041 1 96.62 101 THR A CA 1
ATOM 775 C C . THR A 1 101 ? 0.609 -17.484 -1.74 1 96.62 101 THR A C 1
ATOM 777 O O . THR A 1 101 ? 0.134 -18.578 -2.098 1 96.62 101 THR A O 1
ATOM 780 N N . ASN A 1 102 ? -0.106 -16.328 -1.851 1 94.56 102 ASN A N 1
ATOM 781 C CA . ASN A 1 102 ? -1.447 -16.281 -2.422 1 94.56 102 ASN A CA 1
ATOM 782 C C . ASN A 1 102 ? -1.535 -15.242 -3.543 1 94.56 102 ASN A C 1
ATOM 784 O O . ASN A 1 102 ? -0.704 -14.344 -3.625 1 94.56 102 ASN A O 1
ATOM 788 N N . GLN A 1 103 ? -2.549 -15.414 -4.367 1 95.06 103 GLN A N 1
ATOM 789 C CA . GLN A 1 103 ? -2.787 -14.391 -5.379 1 95.06 103 GLN A CA 1
ATOM 790 C C . GLN A 1 103 ? -2.93 -13.008 -4.738 1 95.06 103 GLN A C 1
ATOM 792 O O . GLN A 1 103 ? -3.672 -12.844 -3.77 1 95.06 103 GLN A O 1
ATOM 797 N N . PRO A 1 104 ? -2.17 -12.055 -5.262 1 95.75 104 PRO A N 1
ATOM 798 C CA . PRO A 1 104 ? -2.271 -10.711 -4.684 1 95.75 104 PRO A CA 1
ATOM 799 C C . PRO A 1 104 ? -3.668 -10.109 -4.824 1 95.75 104 PRO A C 1
ATOM 801 O O . PRO A 1 104 ? -4.32 -10.289 -5.855 1 95.75 104 PRO A O 1
ATOM 804 N N . CYS A 1 105 ? -4.152 -9.438 -3.809 1 95.62 105 CYS A N 1
ATOM 805 C CA . CYS A 1 105 ? -5.395 -8.68 -3.91 1 95.62 105 CYS A CA 1
ATOM 806 C C . CYS A 1 105 ? -5.199 -7.414 -4.738 1 95.62 105 CYS A C 1
ATOM 808 O O . CYS A 1 105 ? -4.07 -7.082 -5.109 1 95.62 105 CYS A O 1
ATOM 810 N N . VAL A 1 106 ? -6.238 -6.738 -4.961 1 96.5 106 VAL A N 1
ATOM 811 C CA . VAL A 1 106 ? -6.195 -5.586 -5.852 1 96.5 106 VAL A CA 1
ATOM 812 C C . VAL A 1 106 ? -5.328 -4.488 -5.234 1 96.5 106 VAL A C 1
ATOM 814 O O . VAL A 1 106 ? -4.602 -3.791 -5.945 1 96.5 106 VAL A O 1
ATOM 817 N N . LEU A 1 107 ? -5.352 -4.301 -3.959 1 96.94 107 LEU A N 1
ATOM 818 C CA . LEU A 1 107 ? -4.551 -3.275 -3.293 1 96.94 107 LEU A CA 1
ATOM 819 C C . LEU A 1 107 ? -3.062 -3.535 -3.49 1 96.94 107 LEU A C 1
ATOM 821 O O . LEU A 1 107 ? -2.307 -2.619 -3.82 1 96.94 107 LEU A O 1
ATOM 825 N N . CYS A 1 108 ? -2.682 -4.754 -3.361 1 98.12 108 CYS A N 1
ATOM 826 C CA . CYS A 1 108 ? -1.279 -5.137 -3.486 1 98.12 108 CYS A CA 1
ATOM 827 C C . CYS A 1 108 ? -0.838 -5.117 -4.945 1 98.12 108 CYS A C 1
ATOM 829 O O . CYS A 1 108 ? 0.305 -4.773 -5.25 1 98.12 108 CYS A O 1
ATOM 831 N N . ALA A 1 109 ? -1.754 -5.531 -5.801 1 98.12 109 ALA A N 1
ATOM 832 C CA . ALA A 1 109 ? -1.446 -5.512 -7.23 1 98.12 109 ALA A CA 1
ATOM 833 C C . ALA A 1 109 ? -1.1 -4.102 -7.699 1 98.12 109 ALA A C 1
ATOM 835 O O . ALA A 1 109 ? -0.118 -3.902 -8.422 1 98.12 109 ALA A O 1
ATOM 836 N N . LYS A 1 110 ? -1.869 -3.154 -7.285 1 98.31 110 LYS A N 1
ATOM 837 C CA . LYS A 1 110 ? -1.635 -1.765 -7.672 1 98.31 110 LYS A CA 1
ATOM 838 C C . LYS A 1 110 ? -0.263 -1.288 -7.207 1 98.31 110 LYS A C 1
ATOM 840 O O . LYS A 1 110 ? 0.46 -0.63 -7.957 1 98.31 110 LYS A O 1
ATOM 845 N N . LEU A 1 111 ? 0.086 -1.626 -5.988 1 98.75 111 LEU A N 1
ATOM 846 C CA . LEU A 1 111 ? 1.383 -1.232 -5.449 1 98.75 111 LEU A CA 1
ATOM 847 C C . LEU A 1 111 ? 2.518 -1.901 -6.215 1 98.75 111 LEU A C 1
ATOM 849 O O . LEU A 1 111 ? 3.525 -1.262 -6.523 1 98.75 111 LEU A O 1
ATOM 853 N N . ALA A 1 112 ? 2.338 -3.174 -6.527 1 98.81 112 ALA A N 1
ATOM 854 C CA . ALA A 1 112 ? 3.357 -3.92 -7.258 1 98.81 112 ALA A CA 1
ATOM 855 C C . ALA A 1 112 ? 3.615 -3.297 -8.625 1 98.81 112 ALA A C 1
ATOM 857 O O . ALA A 1 112 ? 4.77 -3.117 -9.031 1 98.81 112 ALA A O 1
ATOM 858 N N . ILE A 1 113 ? 2.523 -2.957 -9.281 1 98.81 113 ILE A N 1
ATOM 859 C CA . ILE A 1 113 ? 2.637 -2.355 -10.609 1 98.81 113 ILE A CA 1
ATOM 860 C C . ILE A 1 113 ? 3.463 -1.075 -10.523 1 98.81 113 ILE A C 1
ATOM 862 O O . ILE A 1 113 ? 4.445 -0.915 -11.25 1 98.81 113 ILE A O 1
ATOM 866 N N . ASN A 1 114 ? 3.127 -0.18 -9.602 1 98.81 114 ASN A N 1
ATOM 867 C CA . ASN A 1 114 ? 3.779 1.122 -9.523 1 98.81 114 ASN A CA 1
ATOM 868 C C . ASN A 1 114 ? 5.203 1.004 -8.984 1 98.81 114 ASN A C 1
ATOM 870 O O . ASN A 1 114 ? 6.027 1.897 -9.195 1 98.81 114 ASN A O 1
ATOM 874 N N . ALA A 1 115 ? 5.473 -0.11 -8.281 1 98.81 115 ALA A N 1
ATOM 875 C CA . ALA A 1 115 ? 6.82 -0.338 -7.766 1 98.81 115 ALA A CA 1
ATOM 876 C C . ALA A 1 115 ? 7.75 -0.838 -8.867 1 98.81 115 ALA A C 1
ATOM 878 O O . ALA A 1 115 ? 8.961 -0.942 -8.664 1 98.81 115 ALA A O 1
ATOM 879 N N . GLY A 1 116 ? 7.203 -1.186 -10.008 1 98.81 116 GLY A N 1
ATOM 880 C CA . GLY A 1 116 ? 8.016 -1.626 -11.133 1 98.81 116 GLY A CA 1
ATOM 881 C C . GLY A 1 116 ? 8.219 -3.129 -11.164 1 98.81 116 GLY A C 1
ATOM 882 O O . GLY A 1 116 ? 9.133 -3.619 -11.836 1 98.81 116 GLY A O 1
ATOM 883 N N . ILE A 1 117 ? 7.457 -3.883 -10.383 1 98.88 117 ILE A N 1
ATOM 884 C CA . ILE A 1 117 ? 7.484 -5.34 -10.445 1 98.88 117 ILE A CA 1
ATOM 885 C C . ILE A 1 117 ? 7.059 -5.797 -11.844 1 98.88 117 ILE A C 1
ATOM 887 O O . ILE A 1 117 ? 6.09 -5.277 -12.406 1 98.88 117 ILE A O 1
ATOM 891 N N . VAL A 1 118 ? 7.77 -6.742 -12.352 1 98.81 118 VAL A N 1
ATOM 892 C CA . VAL A 1 118 ? 7.477 -7.105 -13.734 1 98.81 118 VAL A CA 1
ATOM 893 C C . VAL A 1 118 ? 6.926 -8.531 -13.789 1 98.81 118 VAL A C 1
ATOM 895 O O . VAL A 1 118 ? 6.371 -8.945 -14.805 1 98.81 118 VAL A O 1
ATOM 898 N N . ARG A 1 119 ? 7.086 -9.234 -12.703 1 98.88 119 ARG A N 1
ATOM 899 C CA . ARG A 1 119 ? 6.656 -10.625 -12.641 1 98.88 119 ARG A CA 1
ATOM 900 C C . ARG A 1 119 ? 6.184 -10.984 -11.234 1 98.88 119 ARG A C 1
ATOM 902 O O . ARG A 1 119 ? 6.789 -10.578 -10.242 1 98.88 119 ARG A O 1
ATOM 909 N N . ILE A 1 120 ? 5.062 -11.758 -11.141 1 98.69 120 ILE A N 1
ATOM 910 C CA . ILE A 1 120 ? 4.531 -12.242 -9.875 1 98.69 120 ILE A CA 1
ATOM 911 C C . ILE A 1 120 ? 4.34 -13.758 -9.945 1 98.69 120 ILE A C 1
ATOM 913 O O . ILE A 1 120 ? 3.744 -14.273 -10.891 1 98.69 120 ILE A O 1
ATOM 917 N N . VAL A 1 121 ? 4.902 -14.453 -8.945 1 98.62 121 VAL A N 1
ATOM 918 C CA . VAL A 1 121 ? 4.738 -15.891 -8.805 1 98.62 121 VAL A CA 1
ATOM 919 C C . VAL A 1 121 ? 4.012 -16.203 -7.504 1 98.62 121 VAL A C 1
ATOM 921 O O . VAL A 1 121 ? 4.379 -15.703 -6.441 1 98.62 121 VAL A O 1
ATOM 924 N N . PHE A 1 122 ? 2.986 -16.953 -7.57 1 97.44 122 PHE A N 1
ATOM 925 C CA . PHE A 1 122 ? 2.26 -17.266 -6.348 1 97.44 122 PHE A CA 1
ATOM 926 C C . PHE A 1 122 ? 1.728 -18.703 -6.391 1 97.44 122 PHE A C 1
ATOM 928 O O . PHE A 1 122 ? 1.793 -19.359 -7.43 1 97.44 122 PHE A O 1
ATOM 935 N N . ASN A 1 123 ? 1.472 -19.016 -5.109 1 90.81 123 ASN A N 1
ATOM 936 C CA . ASN A 1 123 ? 0.778 -20.281 -4.902 1 90.81 123 ASN A CA 1
ATOM 937 C C . ASN A 1 123 ? -0.516 -20.094 -4.117 1 90.81 123 ASN A C 1
ATOM 939 O O . ASN A 1 123 ? -0.67 -19.094 -3.398 1 90.81 123 ASN A O 1
ATOM 943 N N . GLY A 1 124 ? -1.657 -20.766 -4.375 1 83.81 124 GLY A N 1
ATOM 944 C CA . GLY A 1 124 ? -2.914 -20.656 -3.654 1 83.81 124 GLY A CA 1
ATOM 945 C C . GLY A 1 124 ? -3.959 -19.844 -4.395 1 83.81 124 GLY A C 1
ATOM 946 O O . GLY A 1 124 ? -3.756 -19.469 -5.551 1 83.81 124 GLY A O 1
ATOM 947 N N . ASP A 1 125 ? -5.066 -19.734 -3.688 1 79.12 125 ASP A N 1
ATOM 948 C CA . ASP A 1 125 ? -6.18 -19.094 -4.379 1 79.12 125 ASP A CA 1
ATOM 949 C C . ASP A 1 125 ? -6.688 -17.891 -3.6 1 79.12 125 ASP A C 1
ATOM 951 O O . ASP A 1 125 ? -6.684 -17.891 -2.367 1 79.12 125 ASP A O 1
ATOM 955 N N . TYR A 1 126 ? -6.719 -16.812 -4.262 1 73.94 126 TYR A N 1
ATOM 956 C CA . TYR A 1 126 ? -7.453 -15.609 -3.869 1 73.94 126 TYR A CA 1
ATOM 957 C C . TYR A 1 126 ? -8.07 -14.922 -5.082 1 73.94 126 TYR A C 1
ATOM 959 O O . TYR A 1 126 ? -7.508 -13.953 -5.605 1 73.94 126 TYR A O 1
ATOM 967 N N . PRO A 1 127 ? -9.172 -15.43 -5.383 1 77.06 127 PRO A N 1
ATOM 968 C CA . PRO A 1 127 ? -9.727 -14.906 -6.633 1 77.06 127 PRO A CA 1
ATOM 969 C C . PRO A 1 127 ? -10.125 -13.438 -6.527 1 77.06 127 PRO A C 1
ATOM 971 O O . PRO A 1 127 ? -11.008 -13.086 -5.738 1 77.06 127 PRO A O 1
ATOM 974 N N . ASP A 1 128 ? -9.336 -12.641 -7.113 1 89.62 128 ASP A N 1
ATOM 975 C CA . ASP A 1 128 ? -9.586 -11.211 -7.258 1 89.62 128 ASP A CA 1
ATOM 976 C C . ASP A 1 128 ? -9.531 -10.789 -8.727 1 89.62 128 ASP A C 1
ATOM 978 O O . ASP A 1 128 ? -8.453 -10.508 -9.25 1 89.62 128 ASP A O 1
ATOM 982 N N . GLU A 1 129 ? -10.703 -10.656 -9.273 1 91.12 129 GLU A N 1
ATOM 983 C CA . GLU A 1 129 ? -10.789 -10.414 -10.711 1 91.12 129 GLU A CA 1
ATOM 984 C C . GLU A 1 129 ? -10.211 -9.047 -11.078 1 91.12 129 GLU A C 1
ATOM 986 O O . GLU A 1 129 ? -9.523 -8.914 -12.094 1 91.12 129 GLU A O 1
ATOM 991 N N . LEU A 1 130 ? -10.531 -8.078 -10.297 1 92.25 130 LEU A N 1
ATOM 992 C CA . LEU A 1 130 ? -10.008 -6.746 -10.578 1 92.25 130 LEU A CA 1
ATOM 993 C C . LEU A 1 130 ? -8.484 -6.73 -10.492 1 92.25 130 LEU A C 1
ATOM 995 O O . LEU A 1 130 ? -7.824 -6.074 -11.305 1 92.25 130 LEU A O 1
ATOM 999 N N . SER A 1 131 ? -7.941 -7.469 -9.562 1 95.38 131 SER A N 1
ATOM 1000 C CA . SER A 1 131 ? -6.492 -7.602 -9.422 1 95.38 131 SER A CA 1
ATOM 1001 C C . SER A 1 131 ? -5.863 -8.148 -10.703 1 95.38 131 SER A C 1
ATOM 1003 O O . SER A 1 131 ? -4.926 -7.551 -11.242 1 95.38 131 SER A O 1
ATOM 1005 N N . MET A 1 132 ? -6.449 -9.188 -11.219 1 95.31 132 MET A N 1
ATOM 1006 C CA . MET A 1 132 ? -5.91 -9.828 -12.414 1 95.31 132 MET A CA 1
ATOM 1007 C C . MET A 1 132 ? -6.051 -8.922 -13.633 1 95.31 132 MET A C 1
ATOM 1009 O O . MET A 1 132 ? -5.168 -8.883 -14.492 1 95.31 132 MET A O 1
ATOM 1013 N N . THR A 1 133 ? -7.117 -8.219 -13.711 1 95.31 133 THR A N 1
ATOM 1014 C CA . THR A 1 133 ? -7.352 -7.289 -14.805 1 95.31 133 THR A CA 1
ATOM 1015 C C . THR A 1 133 ? -6.293 -6.191 -14.812 1 95.31 133 THR A C 1
ATOM 1017 O O . THR A 1 133 ? -5.699 -5.902 -15.859 1 95.31 133 THR A O 1
ATOM 1020 N N . LEU A 1 134 ? -6.008 -5.582 -13.711 1 96.94 134 LEU A N 1
ATOM 1021 C CA . LEU A 1 134 ? -5.031 -4.504 -13.617 1 96.94 134 LEU A CA 1
ATOM 1022 C C . LEU A 1 134 ? -3.631 -5.012 -13.938 1 96.94 134 LEU A C 1
ATOM 1024 O O . LEU A 1 134 ? -2.875 -4.352 -14.656 1 96.94 134 LEU A O 1
ATOM 1028 N N . LEU A 1 135 ? -3.299 -6.199 -13.383 1 97.94 135 LEU A N 1
ATOM 1029 C CA . LEU A 1 135 ? -1.987 -6.781 -13.648 1 97.94 135 LEU A CA 1
ATOM 1030 C C . LEU A 1 135 ? -1.799 -7.039 -15.141 1 97.94 135 LEU A C 1
ATOM 1032 O O . LEU A 1 135 ? -0.732 -6.762 -15.695 1 97.94 135 LEU A O 1
ATOM 1036 N N . SER A 1 136 ? -2.846 -7.531 -15.727 1 97.62 136 SER A N 1
ATOM 1037 C CA . SER A 1 136 ? -2.805 -7.789 -17.156 1 97.62 136 SER A CA 1
ATOM 1038 C C . SER A 1 136 ? -2.65 -6.496 -17.953 1 97.62 136 SER A C 1
ATOM 1040 O O . SER A 1 136 ? -1.823 -6.41 -18.859 1 97.62 136 SER A O 1
ATOM 1042 N N . GLU A 1 137 ? -3.387 -5.484 -17.672 1 97.38 137 GLU A N 1
ATOM 1043 C CA . GLU A 1 137 ? -3.305 -4.188 -18.328 1 97.38 137 GLU A CA 1
ATOM 1044 C C . GLU A 1 137 ? -1.897 -3.605 -18.234 1 97.38 137 GLU A C 1
ATOM 1046 O O . GLU A 1 137 ? -1.418 -2.975 -19.188 1 97.38 137 GLU A O 1
ATOM 1051 N N . ALA A 1 138 ? -1.299 -3.832 -17.109 1 98.12 138 ALA A N 1
ATOM 1052 C CA . ALA A 1 138 ? 0.013 -3.246 -16.844 1 98.12 138 ALA A CA 1
ATOM 1053 C C . ALA A 1 138 ? 1.124 -4.086 -17.469 1 98.12 138 ALA A C 1
ATOM 1055 O O . ALA A 1 138 ? 2.295 -3.701 -17.438 1 98.12 138 ALA A O 1
ATOM 1056 N N . GLY A 1 139 ? 0.798 -5.246 -17.938 1 98.31 139 GLY A N 1
ATOM 1057 C CA . GLY A 1 139 ? 1.768 -6.098 -18.609 1 98.31 139 GLY A CA 1
ATOM 1058 C C . GLY A 1 139 ? 2.619 -6.906 -17.656 1 98.31 139 GLY A C 1
ATOM 1059 O O . GLY A 1 139 ? 3.744 -7.285 -17.984 1 98.31 139 GLY A O 1
ATOM 1060 N N . ILE A 1 140 ? 2.166 -7.129 -16.469 1 98.56 140 ILE A N 1
ATOM 1061 C CA . ILE A 1 140 ? 2.889 -7.93 -15.484 1 98.56 140 ILE A CA 1
ATOM 1062 C C . ILE A 1 140 ? 2.682 -9.414 -15.773 1 98.56 140 ILE A C 1
ATOM 1064 O O . ILE A 1 140 ? 1.553 -9.852 -16 1 98.56 140 ILE A O 1
ATOM 1068 N N . GLU A 1 141 ? 3.768 -10.148 -15.781 1 98.56 141 GLU A N 1
ATOM 1069 C CA . GLU A 1 141 ? 3.662 -11.602 -15.906 1 98.56 141 GLU A CA 1
ATOM 1070 C C . GLU A 1 141 ? 3.203 -12.234 -14.594 1 98.56 141 GLU A C 1
ATOM 1072 O O . GLU A 1 141 ? 3.812 -12.016 -13.547 1 98.56 141 GLU A O 1
ATOM 1077 N N . VAL A 1 142 ? 2.152 -13.023 -14.656 1 97.56 142 VAL A N 1
ATOM 1078 C CA . VAL A 1 142 ? 1.634 -13.688 -13.469 1 97.56 142 VAL A CA 1
ATOM 1079 C C . VAL A 1 142 ? 1.685 -15.203 -13.664 1 97.56 142 VAL A C 1
ATOM 1081 O O . VAL A 1 142 ? 1.122 -15.734 -14.625 1 97.56 142 VAL A O 1
ATOM 1084 N N . VAL A 1 143 ? 2.361 -15.883 -12.711 1 97.06 143 VAL A N 1
ATOM 1085 C CA . VAL A 1 143 ? 2.551 -17.328 -12.797 1 97.06 143 VAL A CA 1
ATOM 1086 C C . VAL A 1 143 ? 2.01 -18 -11.531 1 97.06 143 VAL A C 1
ATOM 1088 O O . VAL A 1 143 ? 2.4 -17.641 -10.422 1 97.06 143 VAL A O 1
ATOM 1091 N N . ARG A 1 144 ? 1.126 -18.906 -11.734 1 94.44 144 ARG A N 1
ATOM 1092 C CA . ARG A 1 144 ? 0.676 -19.75 -10.625 1 94.44 144 ARG A CA 1
ATOM 1093 C C . ARG A 1 144 ? 1.414 -21.078 -10.609 1 94.44 144 ARG A C 1
ATOM 1095 O O . ARG A 1 144 ? 1.38 -21.828 -11.594 1 94.44 144 ARG A O 1
ATOM 1102 N N . LEU A 1 145 ? 2.033 -21.344 -9.492 1 92.75 145 LEU A N 1
ATOM 1103 C CA . LEU A 1 145 ? 2.754 -22.609 -9.375 1 92.75 145 LEU A CA 1
ATOM 1104 C C . LEU A 1 145 ? 1.858 -23.703 -8.789 1 92.75 145 LEU A C 1
ATOM 1106 O O . LEU A 1 145 ? 1.058 -23.422 -7.887 1 92.75 145 LEU A O 1
ATOM 1110 N N . MET B 1 1 ? 6.215 37.406 3.324 1 83.31 1 MET B N 1
ATOM 1111 C CA . MET B 1 1 ? 6.84 36.594 4.363 1 83.31 1 MET B CA 1
ATOM 1112 C C . MET B 1 1 ? 7.176 35.188 3.84 1 83.31 1 MET B C 1
ATOM 1114 O O . MET B 1 1 ? 6.441 34.656 3.021 1 83.31 1 MET B O 1
ATOM 1118 N N . ARG B 1 2 ? 8.383 34.781 4.105 1 93.62 2 ARG B N 1
ATOM 1119 C CA . ARG B 1 2 ? 8.797 33.469 3.686 1 93.62 2 ARG B CA 1
ATOM 1120 C C . ARG B 1 2 ? 7.969 32.375 4.379 1 93.62 2 ARG B C 1
ATOM 1122 O O . ARG B 1 2 ? 7.793 32.406 5.598 1 93.62 2 ARG B O 1
ATOM 1129 N N . PRO B 1 3 ? 7.281 31.531 3.58 1 95 3 PRO B N 1
ATOM 1130 C CA . PRO B 1 3 ? 6.516 30.469 4.242 1 95 3 PRO B CA 1
ATOM 1131 C C . PRO B 1 3 ? 7.391 29.547 5.09 1 95 3 PRO B C 1
ATOM 1133 O O . PRO B 1 3 ? 8.578 29.391 4.797 1 95 3 PRO B O 1
ATOM 1136 N N . SER B 1 4 ? 6.805 28.984 6.113 1 96.94 4 SER B N 1
ATOM 1137 C CA . SER B 1 4 ? 7.492 27.938 6.855 1 96.94 4 SER B CA 1
ATOM 1138 C C . SER B 1 4 ? 7.719 26.703 5.984 1 96.94 4 SER B C 1
ATOM 1140 O O . SER B 1 4 ? 7.125 26.578 4.91 1 96.94 4 SER B O 1
ATOM 1142 N N . TRP B 1 5 ? 8.578 25.797 6.398 1 97.69 5 TRP B N 1
ATOM 1143 C CA . TRP B 1 5 ? 8.844 24.578 5.645 1 97.69 5 TRP B CA 1
ATOM 1144 C C . TRP B 1 5 ? 7.562 23.766 5.449 1 97.69 5 TRP B C 1
ATOM 1146 O O . TRP B 1 5 ? 7.301 23.266 4.355 1 97.69 5 TRP B O 1
ATOM 1156 N N . ASP B 1 6 ? 6.789 23.641 6.449 1 98.06 6 ASP B N 1
ATOM 1157 C CA . ASP B 1 6 ? 5.531 22.906 6.352 1 98.06 6 ASP B CA 1
ATOM 1158 C C . ASP B 1 6 ? 4.598 23.547 5.328 1 98.06 6 ASP B C 1
ATOM 1160 O O . ASP B 1 6 ? 4 22.844 4.504 1 98.06 6 ASP B O 1
ATOM 1164 N N . GLU B 1 7 ? 4.516 24.844 5.438 1 97.19 7 GLU B N 1
ATOM 1165 C CA . GLU B 1 7 ? 3.682 25.562 4.48 1 97.19 7 GLU B CA 1
ATOM 1166 C C . GLU B 1 7 ? 4.188 25.375 3.053 1 97.19 7 GLU B C 1
ATOM 1168 O O . GLU B 1 7 ? 3.396 25.156 2.133 1 97.19 7 GLU B O 1
ATOM 1173 N N . TYR B 1 8 ? 5.504 25.484 2.973 1 98.31 8 TYR B N 1
ATOM 1174 C CA . TYR B 1 8 ? 6.148 25.359 1.669 1 98.31 8 TYR B CA 1
ATOM 1175 C C . TYR B 1 8 ? 5.84 24.016 1.041 1 98.31 8 TYR B C 1
ATOM 1177 O O . TYR B 1 8 ? 5.344 23.938 -0.086 1 98.31 8 TYR B O 1
ATOM 1185 N N . PHE B 1 9 ? 5.988 22.906 1.692 1 98.69 9 PHE B N 1
ATOM 1186 C CA . PHE B 1 9 ? 5.789 21.562 1.15 1 98.69 9 PHE B CA 1
ATOM 1187 C C . PHE B 1 9 ? 4.305 21.281 0.941 1 98.69 9 PHE B C 1
ATOM 1189 O O . PHE B 1 9 ? 3.93 20.562 0.007 1 98.69 9 PHE B O 1
ATOM 1196 N N . MET B 1 10 ? 3.43 21.906 1.734 1 98 10 MET B N 1
ATOM 1197 C CA . MET B 1 10 ? 1.994 21.719 1.544 1 98 10 MET B CA 1
ATOM 1198 C C . MET B 1 10 ? 1.52 22.406 0.27 1 98 10 MET B C 1
ATOM 1200 O O . MET B 1 10 ? 0.595 21.922 -0.392 1 98 10 MET B O 1
ATOM 1204 N N . GLN B 1 11 ? 2.154 23.484 -0.026 1 97.62 11 GLN B N 1
ATOM 1205 C CA . GLN B 1 11 ? 1.842 24.125 -1.296 1 97.62 11 GLN B CA 1
ATOM 1206 C C . GLN B 1 11 ? 2.25 23.25 -2.475 1 97.62 11 GLN B C 1
ATOM 1208 O O . GLN B 1 11 ? 1.544 23.188 -3.482 1 97.62 11 GLN B O 1
ATOM 1213 N N . ILE B 1 12 ? 3.367 22.641 -2.354 1 98.19 12 ILE B N 1
ATOM 1214 C CA . ILE B 1 12 ? 3.834 21.734 -3.396 1 98.19 12 ILE B CA 1
ATOM 1215 C C . ILE B 1 12 ? 2.836 20.594 -3.572 1 98.19 12 ILE B C 1
ATOM 1217 O O . ILE B 1 12 ? 2.498 20.219 -4.699 1 98.19 12 ILE B O 1
ATOM 1221 N N . VAL B 1 13 ? 2.381 20.031 -2.51 1 97.62 13 VAL B N 1
ATOM 1222 C CA . VAL B 1 13 ? 1.425 18.938 -2.525 1 97.62 13 VAL B CA 1
ATOM 1223 C C . VAL B 1 13 ? 0.167 19.359 -3.281 1 97.62 13 VAL B C 1
ATOM 1225 O O . VAL B 1 13 ? -0.429 18.547 -4.004 1 97.62 13 VAL B O 1
ATOM 1228 N N . GLU B 1 14 ? -0.234 20.609 -3.131 1 97.25 14 GLU B N 1
ATOM 1229 C CA . GLU B 1 14 ? -1.403 21.141 -3.828 1 97.25 14 GLU B CA 1
ATOM 1230 C C . GLU B 1 14 ? -1.199 21.109 -5.34 1 97.25 14 GLU B C 1
ATOM 1232 O O . GLU B 1 14 ? -2.146 20.891 -6.098 1 97.25 14 GLU B O 1
ATOM 1237 N N . LEU B 1 15 ? -0.054 21.375 -5.73 1 98.12 15 LEU B N 1
ATOM 1238 C CA . LEU B 1 15 ? 0.249 21.328 -7.156 1 98.12 15 LEU B CA 1
ATOM 1239 C C . LEU B 1 15 ? 0.281 19.891 -7.652 1 98.12 15 LEU B C 1
ATOM 1241 O O . LEU B 1 15 ? -0.261 19.578 -8.719 1 98.12 15 LEU B O 1
ATOM 1245 N N . ILE B 1 16 ? 0.835 19.016 -6.875 1 98 16 ILE B N 1
ATOM 1246 C CA . ILE B 1 16 ? 0.988 17.609 -7.238 1 98 16 ILE B CA 1
ATOM 1247 C C . ILE B 1 16 ? -0.387 16.969 -7.438 1 98 16 ILE B C 1
ATOM 1249 O O . ILE B 1 16 ? -0.59 16.188 -8.375 1 98 16 ILE B O 1
ATOM 1253 N N . LYS B 1 17 ? -1.289 17.328 -6.613 1 97.31 17 LYS B N 1
ATOM 1254 C CA . LYS B 1 17 ? -2.598 16.688 -6.664 1 97.31 17 LYS B CA 1
ATOM 1255 C C . LYS B 1 17 ? -3.312 16.984 -7.977 1 97.31 17 LYS B C 1
ATOM 1257 O O . LYS B 1 17 ? -4.25 16.281 -8.359 1 97.31 17 LYS B O 1
ATOM 1262 N N . THR B 1 18 ? -2.896 18.047 -8.703 1 97.19 18 THR B N 1
ATOM 1263 C CA . THR B 1 18 ? -3.572 18.469 -9.93 1 97.19 18 THR B CA 1
ATOM 1264 C C . THR B 1 18 ? -3.314 17.469 -11.062 1 97.19 18 THR B C 1
ATOM 1266 O O . THR B 1 18 ? -3.994 17.5 -12.086 1 97.19 18 THR B O 1
ATOM 1269 N N . ARG B 1 19 ? -2.412 16.625 -10.867 1 96.12 19 ARG B N 1
ATOM 1270 C CA . ARG B 1 19 ? -2.133 15.609 -11.883 1 96.12 19 ARG B CA 1
ATOM 1271 C C . ARG B 1 19 ? -3.047 14.398 -11.711 1 96.12 19 ARG B C 1
ATOM 1273 O O . ARG B 1 19 ? -3.1 13.531 -12.586 1 96.12 19 ARG B O 1
ATOM 1280 N N . SER B 1 20 ? -3.736 14.281 -10.625 1 96.25 20 SER B N 1
ATOM 1281 C CA . SER B 1 20 ? -4.609 13.148 -10.367 1 96.25 20 SER B CA 1
ATOM 1282 C C . SER B 1 20 ? -5.734 13.07 -11.398 1 96.25 20 SER B C 1
ATOM 1284 O O . SER B 1 20 ? -6.293 14.094 -11.789 1 96.25 20 SER B O 1
ATOM 1286 N N . THR B 1 21 ? -6.117 11.875 -11.789 1 91.31 21 THR B N 1
ATOM 1287 C CA . THR B 1 21 ? -7.207 11.672 -12.734 1 91.31 21 THR B CA 1
ATOM 1288 C C . THR B 1 21 ? -8.438 11.102 -12.023 1 91.31 21 THR B C 1
ATOM 1290 O O . THR B 1 21 ? -9.383 10.664 -12.68 1 91.31 21 THR B O 1
ATOM 1293 N N . CYS B 1 22 ? -8.266 10.992 -10.75 1 92.62 22 CYS B N 1
ATOM 1294 C CA . CYS B 1 22 ? -9.414 10.531 -9.977 1 92.62 22 CYS B CA 1
ATOM 1295 C C . CYS B 1 22 ? -10.602 11.477 -10.141 1 92.62 22 CYS B C 1
ATOM 1297 O O . CYS B 1 22 ? -10.438 12.695 -10.078 1 92.62 22 CYS B O 1
ATOM 1299 N N . LEU B 1 23 ? -11.766 10.93 -10.203 1 90.56 23 LEU B N 1
ATOM 1300 C CA . LEU B 1 23 ? -12.977 11.703 -10.461 1 90.56 23 LEU B CA 1
ATOM 1301 C C . LEU B 1 23 ? -13.586 12.203 -9.148 1 90.56 23 LEU B C 1
ATOM 1303 O O . LEU B 1 23 ? -14.414 13.117 -9.156 1 90.56 23 LEU B O 1
ATOM 1307 N N . ARG B 1 24 ? -13.195 11.609 -8.102 1 87.62 24 ARG B N 1
ATOM 1308 C CA . ARG B 1 24 ? -13.852 11.898 -6.836 1 87.62 24 ARG B CA 1
ATOM 1309 C C . ARG B 1 24 ? -13.047 12.891 -6.012 1 87.62 24 ARG B C 1
ATOM 1311 O O . ARG B 1 24 ? -13.609 13.781 -5.379 1 87.62 24 ARG B O 1
ATOM 1318 N N . ARG B 1 25 ? -11.781 12.625 -5.953 1 88.75 25 ARG B N 1
ATOM 1319 C CA . ARG B 1 25 ? -10.922 13.438 -5.102 1 88.75 25 ARG B CA 1
ATOM 1320 C C . ARG B 1 25 ? -9.5 13.477 -5.637 1 88.75 25 ARG B C 1
ATOM 1322 O O . ARG B 1 25 ? -8.906 12.43 -5.914 1 88.75 25 ARG B O 1
ATOM 1329 N N . GLN B 1 26 ? -9.016 14.656 -5.676 1 94.75 26 GLN B N 1
ATOM 1330 C CA . GLN B 1 26 ? -7.609 14.797 -6.051 1 94.75 26 GLN B CA 1
ATOM 1331 C C . GLN B 1 26 ? -6.723 14.969 -4.82 1 94.75 26 GLN B C 1
ATOM 1333 O O . GLN B 1 26 ? -6.906 15.906 -4.043 1 94.75 26 GLN B O 1
ATOM 1338 N N . ILE B 1 27 ? -5.789 14.039 -4.68 1 96.5 27 ILE B N 1
ATOM 1339 C CA . ILE B 1 27 ? -4.906 14.039 -3.521 1 96.5 27 ILE B CA 1
ATOM 1340 C C . ILE B 1 27 ? -3.449 14.008 -3.982 1 96.5 27 ILE B C 1
ATOM 1342 O O . ILE B 1 27 ? -3.109 13.312 -4.941 1 96.5 27 ILE B O 1
ATOM 1346 N N . GLY B 1 28 ? -2.65 14.789 -3.332 1 98 28 GLY B N 1
ATOM 1347 C CA . GLY B 1 28 ? -1.212 14.797 -3.549 1 98 28 GLY B CA 1
ATOM 1348 C C . GLY B 1 28 ? -0.416 14.539 -2.285 1 98 28 GLY B C 1
ATOM 1349 O O . GLY B 1 28 ? -0.903 14.781 -1.178 1 98 28 GLY B O 1
ATOM 1350 N N . ALA B 1 29 ? 0.78 13.992 -2.475 1 98.75 29 ALA B N 1
ATOM 1351 C CA . ALA B 1 29 ? 1.655 13.711 -1.341 1 98.75 29 ALA B CA 1
ATOM 1352 C C . ALA B 1 29 ? 3.121 13.922 -1.714 1 98.75 29 ALA B C 1
ATOM 1354 O O . ALA B 1 29 ? 3.502 13.75 -2.875 1 98.75 29 ALA B O 1
ATOM 1355 N N . VAL B 1 30 ? 3.934 14.289 -0.694 1 98.88 30 VAL B N 1
ATOM 1356 C CA . VAL B 1 30 ? 5.383 14.344 -0.846 1 98.88 30 VAL B CA 1
ATOM 1357 C C . VAL B 1 30 ? 6.059 13.844 0.43 1 98.88 30 VAL B C 1
ATOM 1359 O O . VAL B 1 30 ? 5.559 14.07 1.534 1 98.88 30 VAL B O 1
ATOM 1362 N N . ILE B 1 31 ? 7.047 13.078 0.254 1 98.94 31 ILE B N 1
ATOM 1363 C CA . ILE B 1 31 ? 7.871 12.625 1.368 1 98.94 31 ILE B CA 1
ATOM 1364 C C . ILE B 1 31 ? 9.172 13.43 1.408 1 98.94 31 ILE B C 1
ATOM 1366 O O . ILE B 1 31 ? 9.883 13.516 0.407 1 98.94 31 ILE B O 1
ATOM 1370 N N . VAL B 1 32 ? 9.484 13.992 2.588 1 98.94 32 VAL B N 1
ATOM 1371 C CA . VAL B 1 32 ? 10.586 14.945 2.715 1 98.94 32 VAL B CA 1
ATOM 1372 C C . VAL B 1 32 ? 11.492 14.539 3.875 1 98.94 32 VAL B C 1
ATOM 1374 O O . VAL B 1 32 ? 11.008 14.148 4.941 1 98.94 32 VAL B O 1
ATOM 1377 N N . LYS B 1 33 ? 12.75 14.609 3.703 1 98.75 33 LYS B N 1
ATOM 1378 C CA . LYS B 1 33 ? 13.742 14.414 4.75 1 98.75 33 LYS B CA 1
ATOM 1379 C C . LYS B 1 33 ? 14.836 15.477 4.68 1 98.75 33 LYS B C 1
ATOM 1381 O O . LYS B 1 33 ? 15.375 15.75 3.604 1 98.75 33 LYS B O 1
ATOM 1386 N N . GLU B 1 34 ? 15.031 16.125 5.734 1 98.12 34 GLU B N 1
ATOM 1387 C CA . GLU B 1 34 ? 16.047 17.172 5.793 1 98.12 34 GLU B CA 1
ATOM 1388 C C . GLU B 1 34 ? 15.805 18.219 4.711 1 98.12 34 GLU B C 1
ATOM 1390 O O . GLU B 1 34 ? 16.734 18.594 3.99 1 98.12 34 GLU B O 1
ATOM 1395 N N . LYS B 1 35 ? 14.609 18.531 4.547 1 97.94 35 LYS B N 1
ATOM 1396 C CA . LYS B 1 35 ? 14.141 19.594 3.67 1 97.94 35 LYS B CA 1
ATOM 1397 C C . LYS B 1 35 ? 14.375 19.25 2.203 1 97.94 35 LYS B C 1
ATOM 1399 O O . LYS B 1 35 ? 14.414 20.125 1.347 1 97.94 35 LYS B O 1
ATOM 1404 N N . ARG B 1 36 ? 14.594 17.984 1.911 1 98.31 36 ARG B N 1
ATOM 1405 C CA . ARG B 1 36 ? 14.727 17.5 0.542 1 98.31 36 ARG B CA 1
ATOM 1406 C C . ARG B 1 36 ? 13.586 16.562 0.183 1 98.31 36 ARG B C 1
ATOM 1408 O O . ARG B 1 36 ? 13.266 15.641 0.945 1 98.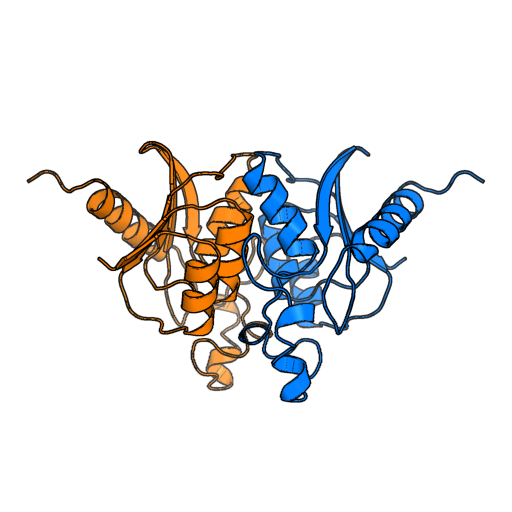31 36 ARG B O 1
ATOM 1415 N N . ILE B 1 37 ? 13.062 16.797 -0.955 1 98.81 37 ILE B N 1
ATOM 1416 C CA . ILE B 1 37 ? 12 15.922 -1.438 1 98.81 37 ILE B CA 1
ATOM 1417 C C . ILE B 1 37 ? 12.602 14.609 -1.926 1 98.81 37 ILE B C 1
ATOM 1419 O O . ILE B 1 37 ? 13.516 14.602 -2.762 1 98.81 37 ILE B O 1
ATOM 1423 N N . LEU B 1 38 ? 12.07 13.539 -1.404 1 98.81 38 LEU B N 1
ATOM 1424 C CA . LEU B 1 38 ? 12.578 12.211 -1.749 1 98.81 38 LEU B CA 1
ATOM 1425 C C . LEU B 1 38 ? 11.688 11.539 -2.787 1 98.81 38 LEU B C 1
ATOM 1427 O O . LEU B 1 38 ? 12.18 10.828 -3.664 1 98.81 38 LEU B O 1
ATOM 1431 N N . ALA B 1 39 ? 10.406 11.742 -2.668 1 98.75 39 ALA B N 1
ATOM 1432 C CA . ALA B 1 39 ? 9.406 11.094 -3.506 1 98.75 39 ALA B CA 1
ATOM 1433 C C . ALA B 1 39 ? 8.086 11.859 -3.471 1 98.75 39 ALA B C 1
ATOM 1435 O O . ALA B 1 39 ? 7.84 12.648 -2.557 1 98.75 39 ALA B O 1
ATOM 1436 N N . SER B 1 40 ? 7.336 11.711 -4.449 1 98.69 40 SER B N 1
ATOM 1437 C CA . SER B 1 40 ? 6.012 12.32 -4.531 1 98.69 40 SER B CA 1
ATOM 1438 C C . SER B 1 40 ? 4.992 11.344 -5.109 1 98.69 40 SER B C 1
ATOM 1440 O O . SER B 1 40 ? 5.359 10.289 -5.633 1 98.69 40 SER B O 1
ATOM 1442 N N . GLY B 1 41 ? 3.727 11.711 -4.938 1 98.38 41 GLY B N 1
ATOM 1443 C CA . GLY B 1 41 ? 2.646 10.906 -5.477 1 98.38 41 GLY B CA 1
ATOM 1444 C C . GLY B 1 41 ? 1.315 11.633 -5.512 1 98.38 41 GLY B C 1
ATOM 1445 O O . GLY B 1 41 ? 1.094 12.57 -4.742 1 98.38 41 GLY B O 1
ATOM 1446 N N . TYR B 1 42 ? 0.572 11.25 -6.418 1 98.19 42 TYR B N 1
ATOM 1447 C CA . TYR B 1 42 ? -0.832 11.641 -6.504 1 98.19 42 TYR B CA 1
ATOM 1448 C C . TYR B 1 42 ? -1.716 10.43 -6.785 1 98.19 42 TYR B C 1
ATOM 1450 O O . TYR B 1 42 ? -1.233 9.398 -7.254 1 98.19 42 TYR B O 1
ATOM 1458 N N . ASN B 1 43 ? -2.959 10.508 -6.383 1 97.31 43 ASN B N 1
ATOM 1459 C CA . ASN B 1 43 ? -3.834 9.359 -6.586 1 97.31 43 ASN B CA 1
ATOM 1460 C C . ASN B 1 43 ? -4.223 9.211 -8.055 1 97.31 43 ASN B C 1
ATOM 1462 O O . ASN B 1 43 ? -4.406 10.203 -8.758 1 97.31 43 ASN B O 1
ATOM 1466 N N . GLY B 1 44 ? -4.258 7.996 -8.516 1 96.19 44 GLY B N 1
ATOM 1467 C CA . GLY B 1 44 ? -4.59 7.656 -9.891 1 96.19 44 GLY B CA 1
ATOM 1468 C C . GLY B 1 44 ? -4.395 6.184 -10.203 1 96.19 44 GLY B C 1
ATOM 1469 O O . GLY B 1 44 ? -3.908 5.422 -9.367 1 96.19 44 GLY B O 1
ATOM 1470 N N . ALA B 1 45 ? -4.82 5.824 -11.391 1 96.25 45 ALA B N 1
ATOM 1471 C CA . ALA B 1 45 ? -4.652 4.438 -11.82 1 96.25 45 ALA B CA 1
ATOM 1472 C C . ALA B 1 45 ? -3.178 4.055 -11.867 1 96.25 45 ALA B C 1
ATOM 1474 O O . ALA B 1 45 ? -2.32 4.891 -12.156 1 96.25 45 ALA B O 1
ATOM 1475 N N . PRO B 1 46 ? -2.891 2.744 -11.562 1 97.62 46 PRO B N 1
ATOM 1476 C CA . PRO B 1 46 ? -1.495 2.312 -11.68 1 97.62 46 PRO B CA 1
ATOM 1477 C C . PRO B 1 46 ? -0.927 2.521 -13.078 1 97.62 46 PRO B C 1
ATOM 1479 O O . PRO B 1 46 ? -1.683 2.592 -14.047 1 97.62 46 PRO B O 1
ATOM 1482 N N . VAL B 1 47 ? 0.364 2.641 -13.102 1 96.31 47 VAL B N 1
ATOM 1483 C CA . VAL B 1 47 ? 1.063 2.844 -14.367 1 96.31 47 VAL B CA 1
ATOM 1484 C C . VAL B 1 47 ? 0.644 1.771 -15.367 1 96.31 47 VAL B C 1
ATOM 1486 O O . VAL B 1 47 ? 0.588 0.585 -15.031 1 96.31 47 VAL B O 1
ATOM 1489 N N . GLY B 1 48 ? 0.274 2.156 -16.547 1 96.12 48 GLY B N 1
ATOM 1490 C CA . GLY B 1 48 ? -0.065 1.217 -17.609 1 96.12 48 GLY B CA 1
ATOM 1491 C C . GLY B 1 48 ? -1.527 0.812 -17.594 1 96.12 48 GLY B C 1
ATOM 1492 O O . GLY B 1 48 ? -1.978 0.077 -18.484 1 96.12 48 GLY B O 1
ATOM 1493 N N . CYS B 1 49 ? -2.318 1.235 -16.625 1 97.25 49 CYS B N 1
ATOM 1494 C CA . CYS B 1 49 ? -3.73 0.886 -16.531 1 97.25 49 CYS B CA 1
ATOM 1495 C C . CYS B 1 49 ? -4.613 2.043 -16.984 1 97.25 49 CYS B C 1
ATOM 1497 O O . CYS B 1 49 ? -4.184 3.197 -16.969 1 97.25 49 CYS B O 1
ATOM 1499 N N . LYS B 1 50 ? -5.797 1.688 -17.344 1 95.19 50 LYS B N 1
ATOM 1500 C CA . LYS B 1 50 ? -6.75 2.719 -17.75 1 95.19 50 LYS B CA 1
ATOM 1501 C C . LYS B 1 50 ? -7.156 3.59 -16.562 1 95.19 50 LYS B C 1
ATOM 1503 O O . LYS B 1 50 ? -7.328 3.09 -15.453 1 95.19 50 LYS B O 1
ATOM 1508 N N . HIS B 1 51 ? -7.258 4.844 -16.812 1 94.5 51 HIS B N 1
ATOM 1509 C CA . HIS B 1 51 ? -7.605 5.797 -15.773 1 94.5 51 HIS B CA 1
ATOM 1510 C C . HIS B 1 51 ? -9.117 5.863 -15.578 1 94.5 51 HIS B C 1
ATOM 1512 O O . HIS B 1 51 ? -9.883 5.52 -16.484 1 94.5 51 HIS B O 1
ATOM 1518 N N . CYS B 1 52 ? -9.469 6.305 -14.352 1 91.75 52 CYS B N 1
ATOM 1519 C CA . CYS B 1 52 ? -10.883 6.422 -14.031 1 91.75 52 CYS B CA 1
ATOM 1520 C C . CYS B 1 52 ? -11.578 7.391 -14.984 1 91.75 52 CYS B C 1
ATOM 1522 O O . CYS B 1 52 ? -12.758 7.223 -15.289 1 91.75 52 CYS B O 1
ATOM 1524 N N . SER B 1 53 ? -10.859 8.367 -15.422 1 89.44 53 SER B N 1
ATOM 1525 C CA . SER B 1 53 ? -11.414 9.328 -16.359 1 89.44 53 SER B CA 1
ATOM 1526 C C . SER B 1 53 ? -11.812 8.656 -17.672 1 89.44 53 SER B C 1
ATOM 1528 O O . SER B 1 53 ? -12.633 9.18 -18.422 1 89.44 53 SER B O 1
ATOM 1530 N N . GLU B 1 54 ? -11.258 7.484 -17.938 1 91.94 54 GLU B N 1
ATOM 1531 C CA . GLU B 1 54 ? -11.5 6.766 -19.188 1 91.94 54 GLU B CA 1
ATOM 1532 C C . GLU B 1 54 ? -12.578 5.699 -19.016 1 91.94 54 GLU B C 1
ATOM 1534 O O . GLU B 1 54 ? -13.398 5.484 -19.906 1 91.94 54 GLU B O 1
ATOM 1539 N N . VAL B 1 55 ? -12.617 5.059 -17.875 1 92.69 55 VAL B N 1
ATOM 1540 C CA . VAL B 1 55 ? -13.453 3.865 -17.75 1 92.69 55 VAL B CA 1
ATOM 1541 C C . VAL B 1 55 ? -14.523 4.09 -16.688 1 92.69 55 VAL B C 1
ATOM 1543 O O . VAL B 1 55 ? -15.406 3.25 -16.5 1 92.69 55 VAL B O 1
ATOM 1546 N N . GLY B 1 56 ? -14.445 5.211 -15.977 1 92.38 56 GLY B N 1
ATOM 1547 C CA . GLY B 1 56 ? -15.398 5.488 -14.914 1 92.38 56 GLY B CA 1
ATOM 1548 C C . GLY B 1 56 ? -14.945 4.996 -13.555 1 92.38 56 GLY B C 1
ATOM 1549 O O . GLY B 1 56 ? -13.836 4.477 -13.414 1 92.38 56 GLY B O 1
ATOM 1550 N N . CYS B 1 57 ? -15.781 5.223 -12.508 1 92.75 57 CYS B N 1
ATOM 1551 C CA . CYS B 1 57 ? -15.5 4.863 -11.117 1 92.75 57 CYS B CA 1
ATOM 1552 C C . CYS B 1 57 ? -16.578 3.938 -10.562 1 92.75 57 CYS B C 1
ATOM 1554 O O . CYS B 1 57 ? -17.719 4.352 -10.383 1 92.75 57 CYS B O 1
ATOM 1556 N N . LEU B 1 58 ? -16.109 2.73 -10.273 1 91 58 LEU B N 1
ATOM 1557 C CA . LEU B 1 58 ? -17.047 1.737 -9.75 1 91 58 LEU B CA 1
ATOM 1558 C C . LEU B 1 58 ? -17.609 2.178 -8.406 1 91 58 LEU B C 1
ATOM 1560 O O . LEU B 1 58 ? -18.797 1.969 -8.125 1 91 58 LEU B O 1
ATOM 1564 N N . ARG B 1 59 ? -16.797 2.732 -7.602 1 91.75 59 ARG B N 1
ATOM 1565 C CA . ARG B 1 59 ? -17.25 3.178 -6.289 1 91.75 59 ARG B CA 1
ATOM 1566 C C . ARG B 1 59 ? -18.312 4.27 -6.414 1 91.75 59 ARG B C 1
ATOM 1568 O O . ARG B 1 59 ? -19.25 4.324 -5.621 1 91.75 59 ARG B O 1
ATOM 1575 N N . GLU B 1 60 ? -18.094 5.125 -7.297 1 91.44 60 GLU B N 1
ATOM 1576 C CA . GLU B 1 60 ? -19.094 6.152 -7.551 1 91.44 60 GLU B CA 1
ATOM 1577 C C . GLU B 1 60 ? -20.391 5.539 -8.047 1 91.44 60 GLU B C 1
ATOM 1579 O O . GLU B 1 60 ? -21.484 5.91 -7.586 1 91.44 60 GLU B O 1
ATOM 1584 N N . LYS B 1 61 ? -20.359 4.645 -9 1 93.31 61 LYS B N 1
ATOM 1585 C CA . LYS B 1 61 ? -21.531 3.986 -9.578 1 93.31 61 LYS B CA 1
ATOM 1586 C C . LYS B 1 61 ? -22.344 3.262 -8.508 1 93.31 61 LYS B C 1
ATOM 1588 O O . LYS B 1 61 ? -23.578 3.229 -8.57 1 93.31 61 LYS B O 1
ATOM 1593 N N . LEU B 1 62 ? -21.641 2.801 -7.547 1 94.75 62 LEU B N 1
ATOM 1594 C CA . LEU B 1 62 ? -22.297 2.002 -6.52 1 94.75 62 LEU B CA 1
ATOM 1595 C C . LEU B 1 62 ? -22.578 2.838 -5.277 1 94.75 62 LEU B C 1
ATOM 1597 O O . LEU B 1 62 ? -23.016 2.307 -4.254 1 94.75 62 LEU B O 1
ATOM 1601 N N . ASN B 1 63 ? -22.328 4.102 -5.234 1 94.12 63 ASN B N 1
ATOM 1602 C CA . ASN B 1 63 ? -22.547 5.047 -4.145 1 94.12 63 ASN B CA 1
ATOM 1603 C C . ASN B 1 63 ? -21.844 4.602 -2.861 1 94.12 63 ASN B C 1
ATOM 1605 O O . ASN B 1 63 ? -22.453 4.574 -1.792 1 94.12 63 ASN B O 1
ATOM 1609 N N . ILE B 1 64 ? -20.656 4.113 -3.035 1 91.75 64 ILE B N 1
ATOM 1610 C CA . ILE B 1 64 ? -19.875 3.684 -1.884 1 91.75 64 ILE B CA 1
ATOM 1611 C C . ILE B 1 64 ? -19.328 4.906 -1.149 1 91.75 64 ILE B C 1
ATOM 1613 O O . ILE B 1 64 ? -18.688 5.77 -1.757 1 91.75 64 ILE B O 1
ATOM 1617 N N . PRO B 1 65 ? -19.562 4.992 0.191 1 88.44 65 PRO B N 1
ATOM 1618 C CA . PRO B 1 65 ? -19.047 6.133 0.949 1 88.44 65 PRO B CA 1
ATOM 1619 C C . PRO B 1 65 ? -17.516 6.172 0.984 1 88.44 65 PRO B C 1
ATOM 1621 O O . PRO B 1 65 ? -16.875 5.137 0.828 1 88.44 65 PRO B O 1
ATOM 1624 N N . SER B 1 66 ? -16.969 7.391 1.233 1 85.81 66 SER B N 1
ATOM 1625 C CA . SER B 1 66 ? -15.531 7.547 1.404 1 85.81 66 SER B CA 1
ATOM 1626 C C . SER B 1 66 ? -15.016 6.691 2.555 1 85.81 66 SER B C 1
ATOM 1628 O O . SER B 1 66 ? -15.656 6.602 3.604 1 85.81 66 SER B O 1
ATOM 1630 N N . GLY B 1 67 ? -13.875 6.043 2.256 1 87 67 GLY B N 1
ATOM 1631 C CA . GLY B 1 67 ? -13.234 5.297 3.326 1 87 67 GLY B CA 1
ATOM 1632 C C . GLY B 1 67 ? -13.688 3.852 3.406 1 87 67 GLY B C 1
ATOM 1633 O O . GLY B 1 67 ? -13.195 3.088 4.238 1 87 67 GLY B O 1
ATOM 1634 N N . GLN B 1 68 ? -14.594 3.506 2.469 1 90.69 68 GLN B N 1
ATOM 1635 C CA . GLN B 1 68 ? -15.094 2.135 2.514 1 90.69 68 GLN B CA 1
ATOM 1636 C C . GLN B 1 68 ? -14.828 1.409 1.197 1 90.69 68 GLN B C 1
ATOM 1638 O O . GLN B 1 68 ? -14.742 2.039 0.141 1 90.69 68 GLN B O 1
ATOM 1643 N N . ARG B 1 69 ? -14.68 0.127 1.312 1 92.56 69 ARG B N 1
ATOM 1644 C CA . ARG B 1 69 ? -14.586 -0.785 0.177 1 92.56 69 ARG B CA 1
ATOM 1645 C C . ARG B 1 69 ? -13.453 -0.374 -0.763 1 92.56 69 ARG B C 1
ATOM 1647 O O . ARG B 1 69 ? -13.672 -0.223 -1.968 1 92.56 69 ARG B O 1
ATOM 1654 N N . HIS B 1 70 ? -12.305 -0.264 -0.242 1 92.69 70 HIS B N 1
ATOM 1655 C CA . HIS B 1 70 ? -11.133 0.178 -0.993 1 92.69 70 HIS B CA 1
ATOM 1656 C C . HIS B 1 70 ? -10.789 -0.806 -2.107 1 92.69 70 HIS B C 1
ATOM 1658 O O . HIS B 1 70 ? -10.117 -0.444 -3.076 1 92.69 70 HIS B O 1
ATOM 1664 N N . GLU B 1 71 ? -11.281 -2.025 -2.008 1 93.06 71 GLU B N 1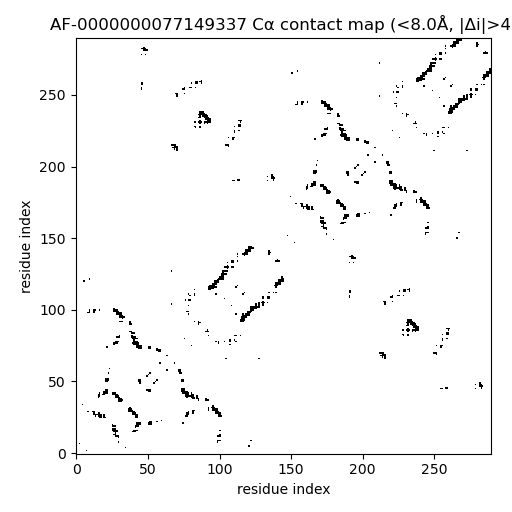
ATOM 1665 C CA . GLU B 1 71 ? -10.992 -3.061 -2.994 1 93.06 71 GLU B CA 1
ATOM 1666 C C . GLU B 1 71 ? -11.703 -2.783 -4.312 1 93.06 71 GLU B C 1
ATOM 1668 O O . GLU B 1 71 ? -11.398 -3.396 -5.336 1 93.06 71 GLU B O 1
ATOM 1673 N N . LEU B 1 72 ? -12.625 -1.825 -4.27 1 93.56 72 LEU B N 1
ATOM 1674 C CA . LEU B 1 72 ? -13.375 -1.502 -5.477 1 93.56 72 LEU B CA 1
ATOM 1675 C C . LEU B 1 72 ? -12.758 -0.312 -6.203 1 93.56 72 LEU B C 1
ATOM 1677 O O . LEU B 1 72 ? -13.195 0.045 -7.301 1 93.56 72 LEU B O 1
ATOM 1681 N N . CYS B 1 73 ? -11.789 0.278 -5.59 1 93.88 73 CYS B N 1
ATOM 1682 C CA . CYS B 1 73 ? -11.156 1.465 -6.148 1 93.88 73 CYS B CA 1
ATOM 1683 C C . CYS B 1 73 ? -10.055 1.082 -7.129 1 93.88 73 CYS B C 1
ATOM 1685 O O . CYS B 1 73 ? -9.172 0.288 -6.797 1 93.88 73 CYS B O 1
ATOM 1687 N N . ARG B 1 74 ? -10.039 1.688 -8.266 1 93.81 74 ARG B N 1
ATOM 1688 C CA . ARG B 1 74 ? -9.039 1.437 -9.297 1 93.81 74 ARG B CA 1
ATOM 1689 C C . ARG B 1 74 ? -7.738 2.18 -8.992 1 93.81 74 ARG B C 1
ATOM 1691 O O . ARG B 1 74 ? -6.656 1.733 -9.375 1 93.81 74 ARG B O 1
ATOM 1698 N N . ALA B 1 75 ? -7.84 3.18 -8.25 1 95.44 75 ALA B N 1
ATOM 1699 C CA . ALA B 1 75 ? -6.715 4.09 -8.07 1 95.44 75 ALA B CA 1
ATOM 1700 C C . ALA B 1 75 ? -5.852 3.672 -6.883 1 95.44 75 ALA B C 1
ATOM 1702 O O . ALA B 1 75 ? -6.336 3.012 -5.961 1 95.44 75 ALA B O 1
ATOM 1703 N N . ILE B 1 76 ? -4.633 3.973 -7.023 1 97 76 ILE B N 1
ATOM 1704 C CA . ILE B 1 76 ? -3.695 3.955 -5.906 1 97 76 ILE B CA 1
ATOM 1705 C C . ILE B 1 76 ? -3.688 5.316 -5.219 1 97 76 ILE B C 1
ATOM 1707 O O . ILE B 1 76 ? -3.82 6.352 -5.875 1 97 76 ILE B O 1
ATOM 1711 N N . HIS B 1 77 ? -3.598 5.367 -3.926 1 97.44 77 HIS B N 1
ATOM 1712 C CA . HIS B 1 77 ? -3.607 6.625 -3.188 1 97.44 77 HIS B CA 1
ATOM 1713 C C . HIS B 1 77 ? -2.283 7.363 -3.342 1 97.44 77 HIS B C 1
ATOM 1715 O O . HIS B 1 77 ? -1.265 6.758 -3.68 1 97.44 77 HIS B O 1
ATOM 1721 N N . ALA B 1 78 ? -2.334 8.664 -3.09 1 98.25 78 ALA B N 1
ATOM 1722 C CA . ALA B 1 78 ? -1.166 9.523 -3.238 1 98.25 78 ALA B CA 1
ATOM 1723 C C . ALA B 1 78 ? -0.038 9.086 -2.311 1 98.25 78 ALA B C 1
ATOM 1725 O O . ALA B 1 78 ? 1.122 9.016 -2.723 1 98.25 78 ALA B O 1
ATOM 1726 N N . GLU B 1 79 ? -0.389 8.82 -1.019 1 98.5 79 GLU B N 1
ATOM 1727 C CA . GLU B 1 79 ? 0.594 8.383 -0.033 1 98.5 79 GLU B CA 1
ATOM 1728 C C . GLU B 1 79 ? 1.242 7.062 -0.451 1 98.5 79 GLU B C 1
ATOM 1730 O O . GLU B 1 79 ? 2.463 6.914 -0.367 1 98.5 79 GLU B O 1
ATOM 1735 N N . GLN B 1 80 ? 0.426 6.145 -0.906 1 98.56 80 GLN B N 1
ATOM 1736 C CA . GLN B 1 80 ? 0.93 4.871 -1.406 1 98.56 80 GLN B CA 1
ATOM 1737 C C . GLN B 1 80 ? 1.886 5.078 -2.578 1 98.56 80 GLN B C 1
ATOM 1739 O O . GLN B 1 80 ? 2.982 4.516 -2.598 1 98.56 80 GLN B O 1
ATOM 1744 N N . ASN B 1 81 ? 1.481 5.891 -3.469 1 98.5 81 ASN B N 1
ATOM 1745 C CA . ASN B 1 81 ? 2.291 6.172 -4.648 1 98.5 81 ASN B CA 1
ATOM 1746 C C . ASN B 1 81 ? 3.643 6.77 -4.273 1 98.5 81 ASN B C 1
ATOM 1748 O O . ASN B 1 81 ? 4.66 6.445 -4.887 1 98.5 81 ASN B O 1
ATOM 1752 N N . ALA B 1 82 ? 3.65 7.684 -3.342 1 98.88 82 ALA B N 1
ATOM 1753 C CA . ALA B 1 82 ? 4.902 8.297 -2.908 1 98.88 82 ALA B CA 1
ATOM 1754 C C . ALA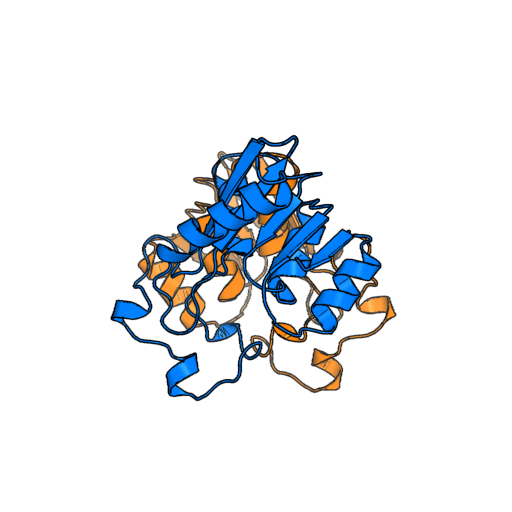 B 1 82 ? 5.855 7.25 -2.336 1 98.88 82 ALA B C 1
ATOM 1756 O O . ALA B 1 82 ? 7.039 7.219 -2.688 1 98.88 82 ALA B O 1
ATOM 1757 N N . ILE B 1 83 ? 5.316 6.367 -1.502 1 98.88 83 ILE B N 1
ATOM 1758 C CA . ILE B 1 83 ? 6.133 5.336 -0.864 1 98.88 83 ILE B CA 1
ATOM 1759 C C . ILE B 1 83 ? 6.625 4.344 -1.914 1 98.88 83 ILE B C 1
ATOM 1761 O O . ILE B 1 83 ? 7.801 3.973 -1.921 1 98.88 83 ILE B O 1
ATOM 1765 N N . VAL B 1 84 ? 5.754 3.998 -2.785 1 98.69 84 VAL B N 1
ATOM 1766 C CA . VAL B 1 84 ? 6.078 3.023 -3.822 1 98.69 84 VAL B CA 1
ATOM 1767 C C . VAL B 1 84 ? 7.113 3.609 -4.777 1 98.69 84 VAL B C 1
ATOM 1769 O O . VAL B 1 84 ? 7.996 2.896 -5.262 1 98.69 84 VAL B O 1
ATOM 1772 N N . GLN B 1 85 ? 7 4.891 -5.086 1 98.62 85 GLN B N 1
ATOM 1773 C CA . GLN B 1 85 ? 8 5.551 -5.914 1 98.62 85 GLN B CA 1
ATOM 1774 C C . GLN B 1 85 ? 9.391 5.445 -5.293 1 98.62 85 GLN B C 1
ATOM 1776 O O . GLN B 1 85 ? 10.383 5.262 -6.004 1 98.62 85 GLN B O 1
ATOM 1781 N N . ALA B 1 86 ? 9.422 5.582 -4.008 1 98.81 86 ALA B N 1
ATOM 1782 C CA . ALA B 1 86 ? 10.695 5.438 -3.311 1 98.81 86 ALA B CA 1
ATOM 1783 C C . ALA B 1 86 ? 11.25 4.023 -3.469 1 98.81 86 ALA B C 1
ATOM 1785 O O . ALA B 1 86 ? 12.453 3.842 -3.693 1 98.81 86 ALA B O 1
ATOM 1786 N N . ALA B 1 87 ? 10.43 3.043 -3.402 1 98.81 87 ALA B N 1
ATOM 1787 C CA . ALA B 1 87 ? 10.836 1.656 -3.605 1 98.81 87 ALA B CA 1
ATOM 1788 C C . ALA B 1 87 ? 11.289 1.423 -5.043 1 98.81 87 ALA B C 1
ATOM 1790 O O . ALA B 1 87 ? 12.234 0.666 -5.289 1 98.81 87 ALA B O 1
ATOM 1791 N N . TYR B 1 88 ? 10.617 2.104 -5.953 1 98.81 88 TYR B N 1
ATOM 1792 C CA . TYR B 1 88 ? 10.961 2.008 -7.367 1 98.81 88 TYR B CA 1
ATOM 1793 C C . TYR B 1 88 ? 12.359 2.541 -7.625 1 98.81 88 TYR B C 1
ATOM 1795 O O . TYR B 1 88 ? 13.172 1.878 -8.273 1 98.81 88 TYR B O 1
ATOM 1803 N N . SER B 1 89 ? 12.641 3.699 -7 1 98.5 89 SER B N 1
ATOM 1804 C CA . SER B 1 89 ? 13.867 4.43 -7.316 1 98.5 89 SER B CA 1
ATOM 1805 C C . SER B 1 89 ? 15.008 4.031 -6.391 1 98.5 89 SER B C 1
ATOM 1807 O O . SER B 1 89 ? 16.172 4.352 -6.652 1 98.5 89 SER B O 1
ATOM 1809 N N . GLY B 1 90 ? 14.688 3.314 -5.355 1 98.5 90 GLY B N 1
ATOM 1810 C CA . GLY B 1 90 ? 15.711 2.955 -4.387 1 98.5 90 GLY B CA 1
ATOM 1811 C C . GLY B 1 90 ? 16.125 4.113 -3.502 1 98.5 90 GLY B C 1
ATOM 1812 O O . GLY B 1 90 ? 17.312 4.332 -3.275 1 98.5 90 GLY B O 1
ATOM 1813 N N . THR B 1 91 ? 15.156 4.859 -3.027 1 98.56 91 THR B N 1
ATOM 1814 C CA . THR B 1 91 ? 15.359 5.977 -2.111 1 98.56 91 THR B CA 1
ATOM 1815 C C . THR B 1 91 ? 14.789 5.656 -0.733 1 98.56 91 THR B C 1
ATOM 1817 O O . THR B 1 91 ? 13.594 5.363 -0.604 1 98.56 91 THR B O 1
ATOM 1820 N N . SER B 1 92 ? 15.594 5.715 0.314 1 98.81 92 SER B N 1
ATOM 1821 C CA . SER B 1 92 ? 15.109 5.445 1.663 1 98.81 92 SER B CA 1
ATOM 1822 C C . SER B 1 92 ? 14.258 6.602 2.182 1 98.81 92 SER B C 1
ATOM 1824 O O . SER B 1 92 ? 14.68 7.758 2.137 1 98.81 92 SER B O 1
ATOM 1826 N N . VAL B 1 93 ? 13.109 6.234 2.736 1 98.81 93 VAL B N 1
ATOM 1827 C CA . VAL B 1 93 ? 12.25 7.281 3.279 1 98.81 93 VAL B CA 1
ATOM 1828 C C . VAL B 1 93 ? 12.164 7.145 4.801 1 98.81 93 VAL B C 1
ATOM 1830 O O . VAL B 1 93 ? 11.336 7.789 5.441 1 98.81 93 VAL B O 1
ATOM 1833 N N . SER B 1 94 ? 13 6.254 5.336 1 98.81 94 SER B N 1
ATOM 1834 C CA . SER B 1 94 ? 13.047 6.09 6.785 1 98.81 94 SER B CA 1
ATOM 1835 C C . SER B 1 94 ? 13.43 7.395 7.477 1 98.81 94 SER B C 1
ATOM 1837 O O . SER B 1 94 ? 14.383 8.062 7.07 1 98.81 94 SER B O 1
ATOM 1839 N N . GLY B 1 95 ? 12.656 7.785 8.477 1 98.81 95 GLY B N 1
ATOM 1840 C CA . GLY B 1 95 ? 12.922 9 9.227 1 98.81 95 GLY B CA 1
ATOM 1841 C C . GLY B 1 95 ? 12.367 10.25 8.57 1 98.81 95 GLY B C 1
ATOM 1842 O O . GLY B 1 95 ? 12.672 11.367 8.984 1 98.81 95 GLY B O 1
ATOM 1843 N N . ALA B 1 96 ? 11.539 10.102 7.562 1 98.88 96 ALA B N 1
ATOM 1844 C CA . ALA B 1 96 ? 11.086 11.242 6.766 1 98.88 96 ALA B CA 1
ATOM 1845 C C . ALA B 1 96 ? 9.727 11.742 7.246 1 98.88 96 ALA B C 1
ATOM 1847 O O . ALA B 1 96 ? 9.117 11.133 8.125 1 98.88 96 ALA B O 1
ATOM 1848 N N . THR B 1 97 ? 9.32 12.883 6.688 1 98.94 97 THR B N 1
ATOM 1849 C CA . THR B 1 97 ? 8 13.469 6.883 1 98.94 97 THR B CA 1
ATOM 1850 C C . THR B 1 97 ? 7.137 13.297 5.637 1 98.94 97 THR B C 1
ATOM 1852 O O . THR B 1 97 ? 7.598 13.539 4.52 1 98.94 97 THR B O 1
ATOM 1855 N N . LEU B 1 98 ? 5.91 12.852 5.867 1 98.94 98 LEU B N 1
ATOM 1856 C CA . LEU B 1 98 ? 4.926 12.734 4.797 1 98.94 98 LEU B CA 1
ATOM 1857 C C . LEU B 1 98 ? 3.963 13.914 4.812 1 98.94 98 LEU B C 1
ATOM 1859 O O . LEU B 1 98 ? 3.285 14.156 5.812 1 98.94 98 LEU B O 1
ATOM 1863 N N . TYR B 1 99 ? 3.977 14.719 3.756 1 98.88 99 TYR B N 1
ATOM 1864 C CA . TYR B 1 99 ? 3 15.781 3.547 1 98.88 99 TYR B CA 1
ATOM 1865 C C . TYR B 1 99 ? 1.896 15.328 2.6 1 98.88 99 TYR B C 1
ATOM 1867 O O . TYR B 1 99 ? 2.174 14.812 1.516 1 98.88 99 TYR B O 1
ATOM 1875 N N . VAL B 1 100 ? 0.684 15.508 2.963 1 98.38 100 VAL B N 1
ATOM 1876 C CA . VAL B 1 100 ? -0.425 15.031 2.141 1 98.38 100 VAL B CA 1
ATOM 1877 C C . VAL B 1 100 ? -1.62 15.969 2.295 1 98.38 100 VAL B C 1
ATOM 1879 O O . VAL B 1 100 ? -1.787 16.609 3.338 1 98.38 100 VAL B O 1
ATOM 1882 N N . THR B 1 101 ? -2.449 16.078 1.277 1 96.69 101 THR B N 1
ATOM 1883 C CA . THR B 1 101 ? -3.541 17.031 1.235 1 96.69 101 THR B CA 1
ATOM 1884 C C . THR B 1 101 ? -4.617 16.688 2.258 1 96.69 101 THR B C 1
ATOM 1886 O O . THR B 1 101 ? -5.312 17.562 2.766 1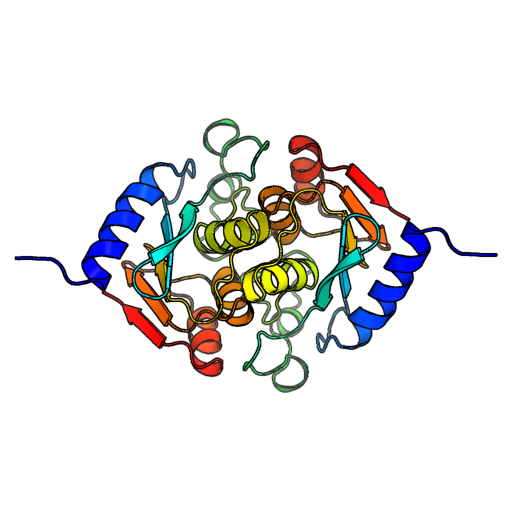 96.69 101 THR B O 1
ATOM 1889 N N . ASN B 1 102 ? -4.848 15.359 2.504 1 94.69 102 ASN B N 1
ATOM 1890 C CA . ASN B 1 102 ? -5.906 14.898 3.396 1 94.69 102 ASN B CA 1
ATOM 1891 C C . ASN B 1 102 ? -5.367 13.945 4.461 1 94.69 102 ASN B C 1
ATOM 1893 O O . ASN B 1 102 ? -4.293 13.367 4.297 1 94.69 102 ASN B O 1
ATOM 1897 N N . GLN B 1 103 ? -6.141 13.812 5.512 1 95.12 103 GLN B N 1
ATOM 1898 C CA . GLN B 1 103 ? -5.766 12.82 6.512 1 95.12 103 GLN B CA 1
ATOM 1899 C C . GLN B 1 103 ? -5.617 11.438 5.879 1 95.12 103 GLN B C 1
ATOM 1901 O O . GLN B 1 103 ? -6.492 10.992 5.129 1 95.12 103 GLN B O 1
ATOM 1906 N N . PRO B 1 104 ? -4.484 10.805 6.148 1 95.81 104 PRO B N 1
ATOM 1907 C CA . PRO B 1 104 ? -4.293 9.477 5.562 1 95.81 104 PRO B CA 1
ATOM 1908 C C . PRO B 1 104 ? -5.336 8.461 6.035 1 95.81 104 PRO B C 1
ATOM 1910 O O . PRO B 1 104 ? -5.723 8.469 7.207 1 95.81 104 PRO B O 1
ATOM 1913 N N . CYS B 1 105 ? -5.82 7.621 5.145 1 95.62 105 CYS B N 1
ATOM 1914 C CA . CYS B 1 105 ? -6.68 6.508 5.531 1 95.62 105 CYS B CA 1
ATOM 1915 C C . CYS B 1 105 ? -5.879 5.414 6.227 1 95.62 105 CYS B C 1
ATOM 1917 O O . CYS B 1 105 ? -4.648 5.484 6.285 1 95.62 105 CYS B O 1
ATOM 1919 N N . VAL B 1 106 ? -6.555 4.453 6.684 1 96.44 106 VAL B N 1
ATOM 1920 C CA . VAL B 1 106 ? -5.914 3.414 7.48 1 96.44 106 VAL B CA 1
ATOM 1921 C C . VAL B 1 106 ? -4.926 2.631 6.621 1 96.44 106 VAL B C 1
ATOM 1923 O O . VAL B 1 106 ? -3.855 2.24 7.09 1 96.44 106 VAL B O 1
ATOM 1926 N N . LEU B 1 107 ? -5.219 2.387 5.391 1 96.94 107 LEU B N 1
ATOM 1927 C CA . LEU B 1 107 ? -4.328 1.647 4.5 1 96.94 107 LEU B CA 1
ATOM 1928 C C . LEU B 1 107 ? -3.006 2.385 4.316 1 96.94 107 LEU B C 1
ATOM 1930 O O . LEU B 1 107 ? -1.936 1.78 4.406 1 96.94 107 LEU B O 1
ATOM 1934 N N . CYS B 1 108 ? -3.09 3.66 4.133 1 98.12 108 CYS B N 1
ATOM 1935 C CA . CYS B 1 108 ? -1.902 4.477 3.91 1 98.12 108 CYS B CA 1
ATOM 1936 C C . CYS B 1 108 ? -1.12 4.668 5.207 1 98.12 108 CYS B C 1
ATOM 1938 O O . CYS B 1 108 ? 0.11 4.727 5.188 1 98.12 108 CYS B O 1
ATOM 1940 N N . ALA B 1 109 ? -1.861 4.789 6.285 1 98.12 109 ALA B N 1
ATOM 1941 C CA . ALA B 1 109 ? -1.208 4.934 7.582 1 98.12 109 ALA B CA 1
ATOM 1942 C C . ALA B 1 109 ? -0.317 3.732 7.883 1 98.12 109 ALA B C 1
ATOM 1944 O O . ALA B 1 109 ? 0.827 3.893 8.312 1 98.12 109 ALA B O 1
ATOM 1945 N N . LYS B 1 110 ? -0.818 2.574 7.641 1 98.31 110 LYS B N 1
ATOM 1946 C CA . LYS B 1 110 ? -0.057 1.354 7.891 1 98.31 110 LYS B CA 1
ATOM 1947 C C . LYS B 1 110 ? 1.227 1.327 7.066 1 98.31 110 LYS B C 1
ATOM 1949 O O . LYS B 1 110 ? 2.291 0.971 7.574 1 98.31 110 LYS B O 1
ATOM 1954 N N . LEU B 1 111 ? 1.112 1.705 5.82 1 98.75 111 LEU B N 1
ATOM 1955 C CA . LEU B 1 111 ? 2.279 1.73 4.945 1 98.75 111 LEU B CA 1
ATOM 1956 C C . LEU B 1 111 ? 3.295 2.762 5.426 1 98.75 111 LEU B C 1
ATOM 1958 O O . LEU B 1 111 ? 4.5 2.494 5.438 1 98.75 111 LEU B O 1
ATOM 1962 N N . ALA B 1 112 ? 2.803 3.918 5.832 1 98.81 112 ALA B N 1
ATOM 1963 C CA . ALA B 1 112 ? 3.68 4.984 6.309 1 98.81 112 ALA B CA 1
ATOM 1964 C C . ALA B 1 112 ? 4.469 4.535 7.539 1 98.81 112 ALA B C 1
ATOM 1966 O O . ALA B 1 112 ? 5.68 4.754 7.621 1 98.81 112 ALA B O 1
ATOM 1967 N N . ILE B 1 113 ? 3.752 3.891 8.438 1 98.81 113 ILE B N 1
ATOM 1968 C CA . ILE B 1 113 ? 4.391 3.414 9.656 1 98.81 113 ILE B CA 1
ATOM 1969 C C . ILE B 1 113 ? 5.535 2.469 9.305 1 98.81 113 ILE B C 1
ATOM 1971 O O . ILE B 1 113 ? 6.668 2.664 9.75 1 98.81 113 ILE B O 1
ATOM 1975 N N . ASN B 1 114 ? 5.281 1.479 8.477 1 98.81 114 ASN B N 1
ATOM 1976 C CA . ASN B 1 114 ? 6.277 0.455 8.172 1 98.81 114 ASN B CA 1
ATOM 1977 C C . ASN B 1 114 ? 7.395 1.003 7.293 1 98.81 114 ASN B C 1
ATOM 1979 O O . ASN B 1 114 ? 8.484 0.431 7.238 1 98.81 114 ASN B O 1
ATOM 1983 N N . ALA B 1 115 ? 7.102 2.107 6.586 1 98.81 115 ALA B N 1
ATOM 1984 C CA . ALA B 1 115 ? 8.125 2.734 5.75 1 98.81 115 ALA B CA 1
ATOM 1985 C C . ALA B 1 115 ? 9.094 3.557 6.594 1 98.81 115 ALA B C 1
ATOM 1987 O O . ALA B 1 115 ? 10.109 4.043 6.086 1 98.81 115 ALA B O 1
ATOM 1988 N N . GLY B 1 116 ? 8.773 3.762 7.848 1 98.81 116 GLY B N 1
ATOM 1989 C CA . GLY B 1 116 ? 9.656 4.488 8.742 1 98.81 116 GLY B CA 1
ATOM 1990 C C . GLY B 1 116 ? 9.375 5.977 8.781 1 98.81 116 GLY B C 1
ATOM 1991 O O . GLY B 1 116 ? 10.219 6.766 9.211 1 98.81 116 GLY B O 1
ATOM 1992 N N . ILE B 1 117 ? 8.227 6.41 8.258 1 98.88 117 ILE B N 1
ATOM 1993 C CA . ILE B 1 117 ? 7.793 7.801 8.383 1 98.88 117 ILE B CA 1
ATOM 1994 C C . ILE B 1 117 ? 7.621 8.156 9.852 1 98.88 117 ILE B C 1
ATOM 1996 O O . ILE B 1 117 ? 7.055 7.375 10.625 1 98.88 117 ILE B O 1
ATOM 2000 N N . VAL B 1 118 ? 8.094 9.305 10.203 1 98.81 118 VAL B N 1
ATOM 2001 C CA . VAL B 1 118 ? 8.07 9.617 11.633 1 98.81 118 VAL B CA 1
ATOM 2002 C C . VAL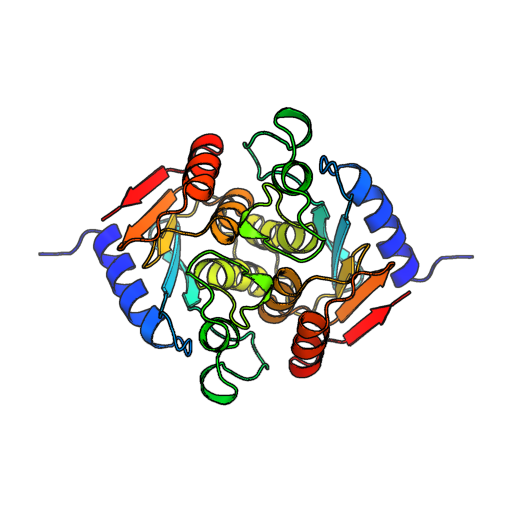 B 1 118 ? 7.121 10.781 11.891 1 98.81 118 VAL B C 1
ATOM 2004 O O . VAL B 1 118 ? 6.746 11.047 13.031 1 98.81 118 VAL B O 1
ATOM 2007 N N . ARG B 1 119 ? 6.762 11.453 10.828 1 98.88 119 ARG B N 1
ATOM 2008 C CA . ARG B 1 119 ? 5.906 12.633 10.93 1 98.88 119 ARG B CA 1
ATOM 2009 C C . ARG B 1 119 ? 4.996 12.758 9.711 1 98.88 119 ARG B C 1
ATOM 2011 O O . ARG B 1 119 ? 5.43 12.523 8.586 1 98.88 119 ARG B O 1
ATOM 2018 N N . ILE B 1 120 ? 3.701 13.117 9.953 1 98.69 120 ILE B N 1
ATOM 2019 C CA . ILE B 1 120 ? 2.736 13.352 8.883 1 98.69 120 ILE B CA 1
ATOM 2020 C C . ILE B 1 120 ? 2.092 14.727 9.062 1 98.69 120 ILE B C 1
ATOM 2022 O O . ILE B 1 120 ? 1.63 15.062 10.156 1 98.69 120 ILE B O 1
ATOM 2026 N N . VAL B 1 121 ? 2.131 15.516 7.988 1 98.62 121 VAL B N 1
ATOM 2027 C CA . VAL B 1 121 ? 1.482 16.828 7.957 1 98.62 121 VAL B CA 1
ATOM 2028 C C . VAL B 1 121 ? 0.383 16.828 6.898 1 98.62 121 VAL B C 1
ATOM 2030 O O . VAL B 1 121 ? 0.611 16.422 5.754 1 98.62 121 VAL B O 1
ATOM 2033 N N . PHE B 1 122 ? -0.774 17.188 7.258 1 97.5 122 PHE B N 1
ATOM 2034 C CA . PHE B 1 122 ? -1.854 17.203 6.277 1 97.5 122 PHE B CA 1
ATOM 2035 C C . PHE B 1 122 ? -2.791 18.375 6.52 1 97.5 122 PHE B C 1
ATOM 2037 O O . PHE B 1 122 ? -2.682 19.062 7.535 1 97.5 122 PHE B O 1
ATOM 2044 N N . ASN B 1 123 ? -3.465 18.531 5.375 1 90.94 123 ASN B N 1
ATOM 2045 C CA . ASN B 1 123 ? -4.566 19.5 5.41 1 90.94 123 ASN B CA 1
ATOM 2046 C C . ASN B 1 123 ? -5.875 18.859 4.957 1 90.94 123 ASN B C 1
ATOM 2048 O O . ASN B 1 123 ? -5.871 17.828 4.27 1 90.94 123 ASN B O 1
ATOM 2052 N N . GLY B 1 124 ? -7.074 19.172 5.492 1 83.81 124 GLY B N 1
ATOM 2053 C CA . GLY B 1 124 ? -8.359 18.625 5.086 1 83.81 124 GLY B CA 1
ATOM 2054 C C . GLY B 1 124 ? -8.898 17.594 6.043 1 83.81 124 GLY B C 1
ATOM 2055 O O . GLY B 1 124 ? -8.352 17.391 7.129 1 83.81 124 GLY B O 1
ATOM 2056 N N . ASP B 1 125 ? -10.039 17.109 5.57 1 78.62 125 ASP B N 1
ATOM 2057 C CA . ASP B 1 125 ? -10.727 16.203 6.484 1 78.62 125 ASP B CA 1
ATOM 2058 C C . ASP B 1 125 ? -10.922 14.82 5.848 1 78.62 125 ASP B C 1
ATOM 2060 O O . ASP B 1 125 ? -11.109 14.711 4.637 1 78.62 125 ASP B O 1
ATOM 2064 N N . TYR B 1 126 ? -10.492 13.82 6.543 1 74.06 126 TYR B N 1
ATOM 2065 C CA . TYR B 1 126 ? -10.844 12.422 6.324 1 74.06 126 TYR B CA 1
ATOM 2066 C C . TYR B 1 126 ? -10.82 11.641 7.633 1 74.06 126 TYR B C 1
ATOM 2068 O O . TYR B 1 126 ? -9.852 10.938 7.926 1 74.06 126 TYR B O 1
ATOM 2076 N N . PRO B 1 127 ? -11.898 11.789 8.266 1 77.25 127 PRO B N 1
ATOM 2077 C CA . PRO B 1 127 ? -11.859 11.164 9.594 1 77.25 127 PRO B CA 1
ATOM 2078 C C . PRO B 1 127 ? -11.797 9.633 9.523 1 77.25 127 PRO B C 1
ATOM 2080 O O . PRO B 1 127 ? -12.695 9 8.961 1 77.25 127 PRO B O 1
ATOM 2083 N N . ASP B 1 128 ? -10.688 9.141 9.844 1 89.75 128 ASP B N 1
ATOM 2084 C CA . ASP B 1 128 ? -10.438 7.711 9.984 1 89.75 128 ASP B CA 1
ATOM 2085 C C . ASP B 1 128 ? -9.867 7.383 11.359 1 89.75 128 ASP B C 1
ATOM 2087 O O . ASP B 1 128 ? -8.664 7.48 11.578 1 89.75 128 ASP B O 1
ATOM 2091 N N . GLU B 1 129 ? -10.773 6.906 12.18 1 91 129 GLU B N 1
ATOM 2092 C CA . GLU B 1 129 ? -10.398 6.703 13.578 1 91 129 GLU B CA 1
ATOM 2093 C C . GLU B 1 129 ? -9.336 5.621 13.719 1 91 129 GLU B C 1
ATOM 2095 O O . GLU B 1 129 ? -8.406 5.758 14.516 1 91 129 GLU B O 1
ATOM 2100 N N . LEU B 1 130 ? -9.516 4.566 13 1 92.12 130 LEU B N 1
ATOM 2101 C CA . LEU B 1 130 ? -8.539 3.488 13.078 1 92.12 130 LEU B CA 1
ATOM 2102 C C . LEU B 1 130 ? -7.168 3.963 12.609 1 92.12 130 LEU B C 1
ATOM 2104 O O . LEU B 1 130 ? -6.145 3.594 13.188 1 92.12 130 LEU B O 1
ATOM 2108 N N . SER B 1 131 ? -7.156 4.793 11.594 1 95.31 131 SER B N 1
ATOM 2109 C CA . SER B 1 131 ? -5.918 5.383 11.086 1 95.31 131 SER B CA 1
ATOM 2110 C C . SER B 1 131 ? -5.188 6.156 12.18 1 95.31 131 SER B C 1
ATOM 2112 O O . SER B 1 131 ? -4.004 5.922 12.43 1 95.31 131 SER B O 1
ATOM 2114 N N . MET B 1 132 ? -5.922 6.973 12.883 1 95.25 132 MET B N 1
ATOM 2115 C CA . MET B 1 132 ? -5.332 7.805 13.922 1 95.25 132 MET B CA 1
ATOM 2116 C C . MET B 1 132 ? -4.852 6.953 15.094 1 95.25 132 MET B C 1
ATOM 2118 O O . MET B 1 132 ? -3.814 7.242 15.695 1 95.25 132 MET B O 1
ATOM 2122 N N . THR B 1 133 ? -5.578 5.949 15.414 1 95.25 133 THR B N 1
ATOM 2123 C CA . THR B 1 133 ? -5.207 5.043 16.5 1 95.25 133 THR B CA 1
ATOM 2124 C C . THR B 1 133 ? -3.887 4.344 16.188 1 95.25 133 THR B C 1
ATOM 2126 O O . THR B 1 133 ? -2.986 4.309 17.031 1 95.25 133 THR B O 1
ATOM 2129 N N . LEU B 1 134 ? -3.721 3.814 15.016 1 96.88 134 LEU B N 1
ATOM 2130 C CA . LEU B 1 134 ? -2.506 3.105 14.625 1 96.88 134 LEU B CA 1
ATOM 2131 C C . LEU B 1 134 ? -1.312 4.051 14.602 1 96.88 134 LEU B C 1
ATOM 2133 O O . LEU B 1 134 ? -0.225 3.701 15.07 1 96.88 134 LEU B O 1
ATOM 2137 N N . LEU B 1 135 ? -1.531 5.258 14.031 1 97.94 135 LEU B N 1
ATOM 2138 C CA . LEU B 1 135 ? -0.455 6.238 13.977 1 97.94 135 LEU B CA 1
ATOM 2139 C C . LEU B 1 135 ? 0.017 6.609 15.375 1 97.94 135 LEU B C 1
ATOM 2141 O O . LEU B 1 135 ? 1.221 6.715 15.625 1 97.94 135 LEU B O 1
ATOM 2145 N N . SER B 1 136 ? -0.945 6.766 16.234 1 97.62 136 SER B N 1
ATOM 2146 C CA . SER B 1 136 ? -0.622 7.086 17.625 1 97.62 136 SER B CA 1
ATOM 2147 C C . SER B 1 136 ? 0.141 5.945 18.297 1 97.62 136 SER B C 1
ATOM 2149 O O . SER B 1 136 ? 1.156 6.176 18.953 1 97.62 136 SER B O 1
ATOM 2151 N N . GLU B 1 137 ? -0.275 4.738 18.172 1 97.38 137 GLU B N 1
ATOM 2152 C CA . GLU B 1 137 ? 0.391 3.568 18.734 1 97.38 137 GLU B CA 1
ATOM 2153 C C . GLU B 1 137 ? 1.837 3.473 18.25 1 97.38 137 GLU B C 1
ATOM 2155 O O . GLU B 1 137 ? 2.721 3.07 19.016 1 97.38 137 GLU B O 1
ATOM 2160 N N . ALA B 1 138 ? 2.014 3.834 17.016 1 98.12 138 ALA B N 1
ATOM 2161 C CA . ALA B 1 138 ? 3.328 3.691 16.391 1 98.12 138 ALA B CA 1
ATOM 2162 C C . ALA B 1 138 ? 4.23 4.871 16.75 1 98.12 138 ALA B C 1
ATOM 2164 O O . ALA B 1 138 ? 5.41 4.887 16.391 1 98.12 138 ALA B O 1
ATOM 2165 N N . GLY B 1 139 ? 3.67 5.891 17.328 1 98.38 139 GLY B N 1
ATOM 2166 C CA . GLY B 1 139 ? 4.449 7.039 17.766 1 98.38 139 GLY B CA 1
ATOM 2167 C C . GLY B 1 139 ? 4.719 8.031 16.656 1 98.38 139 GLY B C 1
ATOM 2168 O O . GLY B 1 139 ? 5.707 8.773 16.703 1 98.38 139 GLY B O 1
ATOM 2169 N N . ILE B 1 140 ? 3.934 8.047 15.625 1 98.56 140 ILE B N 1
ATOM 2170 C CA . ILE B 1 140 ? 4.082 8.992 14.523 1 98.56 140 ILE B CA 1
ATOM 2171 C C . ILE B 1 140 ? 3.484 10.336 14.922 1 98.56 140 ILE B C 1
ATOM 2173 O O . ILE B 1 140 ? 2.375 10.398 15.453 1 98.56 140 ILE B O 1
ATOM 2177 N N . GLU B 1 141 ? 4.234 11.383 14.688 1 98.56 141 GLU B N 1
ATOM 2178 C CA . GLU B 1 141 ? 3.705 12.727 14.898 1 98.56 141 GLU B CA 1
ATOM 2179 C C . GLU B 1 141 ? 2.744 13.117 13.781 1 98.56 141 GLU B C 1
ATOM 2181 O O . GLU B 1 141 ? 3.1 13.07 12.602 1 98.56 141 GLU B O 1
ATOM 2186 N N . VAL B 1 142 ? 1.544 13.523 14.141 1 97.56 142 VAL B N 1
ATOM 2187 C CA . VAL B 1 142 ? 0.551 13.938 13.156 1 97.56 142 VAL B CA 1
ATOM 2188 C C . VAL B 1 142 ? 0.16 15.391 13.391 1 97.56 142 VAL B C 1
ATOM 2190 O O . VAL B 1 142 ? -0.28 15.75 14.484 1 97.56 142 VAL B O 1
ATOM 2193 N N . VAL B 1 143 ? 0.319 16.219 12.328 1 97 143 VAL B N 1
ATOM 2194 C CA . VAL B 1 143 ? 0.049 17.641 12.43 1 97 143 VAL B CA 1
ATOM 2195 C C . VAL B 1 143 ? -0.981 18.047 11.375 1 97 143 VAL B C 1
ATOM 2197 O O . VAL B 1 143 ? -0.798 17.781 10.188 1 97 143 VAL B O 1
ATOM 2200 N N . ARG B 1 144 ? -2.035 18.641 11.844 1 94.44 144 ARG B N 1
ATOM 2201 C CA . ARG B 1 144 ? -2.998 19.234 10.922 1 94.44 144 ARG B CA 1
ATOM 2202 C C . ARG B 1 144 ? -2.756 20.734 10.781 1 94.44 144 ARG B C 1
ATOM 2204 O O . ARG B 1 144 ? -2.773 21.469 11.766 1 94.44 144 ARG B O 1
ATOM 2211 N N . LEU B 1 145 ? -2.559 21.125 9.555 1 92.81 145 LEU B N 1
ATOM 2212 C CA . LEU B 1 145 ? -2.336 22.547 9.305 1 92.81 145 LEU B CA 1
ATOM 2213 C C . LEU B 1 145 ? -3.652 23.266 9.008 1 92.81 145 LEU B C 1
ATOM 2215 O O . LEU B 1 145 ? -4.52 22.719 8.328 1 92.81 145 LEU B O 1
#

pLDDT: mean 95.63, std 4.35, range [73.94, 98.94]

Secondary structure (DSSP, 8-state):
-PPPHHHHHHHHHHHHGGG---SS---EEEEEETTEEEEEEE-BPPTTSPPHHHH--HHHHTTPPTTS-GGG--SBPHHHHHHHHHHHHT---TT-EEEESS---HHHHHHHHHHT--EEEE-S----HHHHHHHHHTT-EEEE-/-PPPHHHHHHHHHHHHGGG---SS---EEEEEETTEEEEEEE-BPPTTSPPHHHH--HHHHTTPPTTS-GGG--SBPHHHHHHHHHHHHT---TT-EEEESS---HHHHHHHHHHT--EEEE-S----HHHHHHHHHTT-EEEE-